Protein AF-A0A832EJJ7-F1 (afdb_monomer_lite)

Foldseek 3Di:
DPPVVVVVVVVVVVVVVVVLLVQLVVLVVLLVVLVVVLLVVCVVVVVPQAALVCLVVLVVVLVVVLVVLVVPLVPDDDPVSLVVCSVSVSVNLSSLLNSLVSNCSNVVVSVVPDLLVSLLVSLVVVVNDSVVLPPCPPDDDDSPVSSSVSSSVVVVVSVVVSVVVVVVVVVQVPPVPVVVVVVPPPPDDDPDDDDDDDDDD

pLDDT: mean 72.5, std 18.2, range [31.53, 94.44]

Sequence (201 aa):
MTIQNDATNKDENKEVNALQSKLSENMMSVFDFVLSDRSEYFAKNPEKIPDKEDVQSIINSYSQKNAAISCSVGLVPGPLGMIATIPEIFTLIRNQIAMIYDVGMAYGKSKVLNKELISGILISSMGVGAGSLLIMHGNKILVKRVSLRVFQKIIGMLAGRITQQALKSSISKWLPGVGAAAMGNAVDLSISTDGKLHSTC

Secondary structure (DSSP, 8-state):
--SHHHHHHHHHHHHHHHHHHHHHHHHHHHHHHHHHHHHHHHHH-GGGPPPGGGHHHHHHHHHHHHHHHHHTTTT--SHHHHHHHHHHHHHHHHHHHHHHHHHHHHTT-TTT--HHHHHHHHHHHTT--GGGT----TT---HHHHHHHHHHHHHHHHHHHHHHHHHHHHHTTSSTTTTTTSSSSSSS----S--------

Structure (mmCIF, N/CA/C/O backbone):
data_AF-A0A832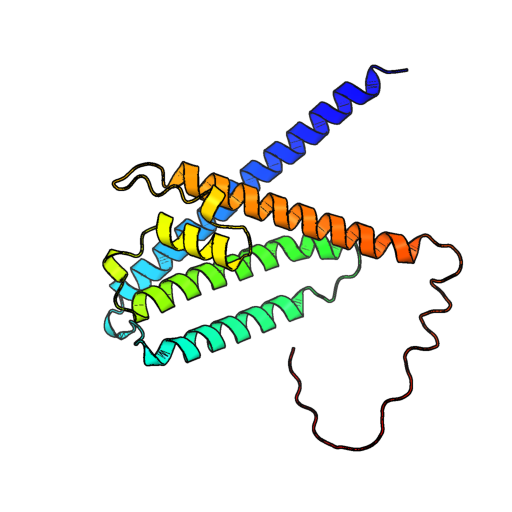EJJ7-F1
#
_entry.id   AF-A0A832EJJ7-F1
#
loop_
_atom_site.group_PDB
_atom_site.id
_atom_site.type_symbol
_atom_site.label_atom_id
_atom_site.label_alt_id
_atom_site.label_comp_id
_atom_site.label_asym_id
_atom_site.label_entity_id
_atom_site.label_seq_id
_atom_site.pdbx_PDB_ins_code
_atom_site.Cartn_x
_atom_site.Cartn_y
_atom_site.Cartn_z
_atom_site.occupancy
_atom_site.B_iso_or_equiv
_atom_site.auth_seq_id
_atom_site.auth_comp_id
_atom_site.auth_asym_id
_atom_site.auth_atom_id
_atom_site.pdbx_PDB_model_num
ATOM 1 N N . MET A 1 1 ? 43.930 5.233 -15.992 1.00 41.78 1 MET A N 1
ATOM 2 C CA . MET A 1 1 ? 42.518 5.332 -16.427 1.00 41.78 1 MET A CA 1
ATOM 3 C C . MET A 1 1 ? 41.617 5.055 -15.224 1.00 41.78 1 MET A C 1
ATOM 5 O O . MET A 1 1 ? 41.126 3.946 -15.089 1.00 41.78 1 MET A O 1
ATOM 9 N N . THR A 1 2 ? 41.455 6.016 -14.307 1.00 48.38 2 THR A N 1
ATOM 10 C CA . THR A 1 2 ? 40.738 5.759 -13.032 1.00 48.38 2 THR A CA 1
ATOM 11 C C . THR A 1 2 ? 39.908 6.943 -12.523 1.00 48.38 2 THR A C 1
ATOM 13 O O . THR A 1 2 ? 39.243 6.813 -11.509 1.00 48.38 2 THR A O 1
ATOM 16 N N . ILE A 1 3 ? 39.904 8.086 -13.222 1.00 51.28 3 ILE A N 1
ATOM 17 C CA . ILE A 1 3 ? 39.217 9.311 -12.764 1.00 51.28 3 ILE A CA 1
ATOM 18 C C . ILE A 1 3 ? 37.837 9.485 -13.431 1.00 51.28 3 ILE A C 1
ATOM 20 O O . ILE A 1 3 ? 36.940 10.070 -12.835 1.00 51.28 3 ILE A O 1
ATOM 24 N N . GLN A 1 4 ? 37.607 8.897 -14.614 1.00 49.00 4 GLN A N 1
ATOM 25 C CA . GLN A 1 4 ? 36.315 8.999 -15.311 1.00 49.00 4 GLN A CA 1
ATOM 26 C C . GLN A 1 4 ? 35.186 8.196 -14.629 1.00 49.00 4 GLN A C 1
ATOM 28 O O . GLN A 1 4 ? 34.033 8.595 -14.721 1.00 49.00 4 GLN A O 1
ATOM 33 N N . ASN A 1 5 ? 35.511 7.101 -13.926 1.00 53.69 5 ASN A N 1
ATOM 34 C CA . ASN A 1 5 ? 34.519 6.203 -13.311 1.00 53.69 5 ASN A CA 1
ATOM 35 C C . ASN A 1 5 ? 33.934 6.720 -11.982 1.00 53.69 5 ASN A C 1
ATOM 37 O O . ASN A 1 5 ? 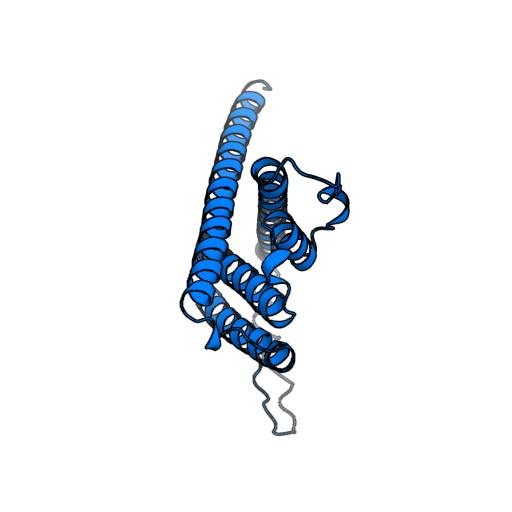32.881 6.247 -11.568 1.00 53.69 5 ASN A O 1
ATOM 41 N N . ASP A 1 6 ? 34.595 7.659 -11.296 1.00 53.94 6 ASP A N 1
ATOM 42 C CA . ASP A 1 6 ? 34.147 8.152 -9.980 1.00 53.94 6 ASP A CA 1
ATOM 43 C C . ASP A 1 6 ? 33.091 9.266 -10.110 1.00 53.94 6 ASP A C 1
ATOM 45 O O . ASP A 1 6 ? 32.141 9.331 -9.330 1.00 53.94 6 ASP A O 1
ATOM 49 N N . ALA A 1 7 ? 33.217 10.112 -11.140 1.00 57.00 7 ALA A N 1
ATOM 50 C CA . ALA A 1 7 ? 32.264 11.186 -11.424 1.00 57.00 7 ALA A CA 1
ATOM 51 C C . ALA A 1 7 ? 30.929 10.647 -11.969 1.00 57.00 7 ALA A C 1
ATOM 53 O O . ALA A 1 7 ? 29.872 11.026 -11.471 1.00 57.00 7 ALA A O 1
ATOM 54 N N . THR A 1 8 ? 30.970 9.698 -12.913 1.00 57.41 8 THR A N 1
ATOM 55 C CA . THR A 1 8 ? 29.763 9.059 -13.468 1.00 57.41 8 THR A CA 1
ATOM 56 C C . THR A 1 8 ? 28.997 8.256 -12.417 1.00 57.41 8 THR A C 1
ATOM 58 O O . THR A 1 8 ? 27.775 8.340 -12.354 1.00 57.41 8 THR A O 1
ATOM 61 N N . ASN A 1 9 ? 29.696 7.551 -11.520 1.00 60.84 9 ASN A N 1
ATOM 62 C CA . ASN A 1 9 ? 29.060 6.796 -10.438 1.00 60.84 9 ASN A CA 1
ATOM 63 C C . ASN A 1 9 ? 28.417 7.708 -9.374 1.00 60.84 9 ASN A C 1
ATOM 65 O O . ASN A 1 9 ? 27.381 7.359 -8.803 1.00 60.84 9 ASN A O 1
ATOM 69 N N . LYS A 1 10 ? 28.997 8.889 -9.111 1.00 64.12 10 LYS A N 1
ATOM 70 C CA . LYS A 1 10 ? 28.413 9.892 -8.205 1.00 64.12 10 LYS A CA 1
ATOM 71 C C . LYS A 1 10 ? 27.150 10.532 -8.775 1.00 64.12 10 LYS A C 1
ATOM 73 O O . LYS A 1 10 ? 26.194 10.706 -8.019 1.00 64.12 10 LYS A O 1
ATOM 78 N N . ASP A 1 11 ? 27.129 10.852 -10.067 1.00 68.25 11 ASP A N 1
ATOM 79 C CA . ASP A 1 11 ? 25.949 11.436 -10.716 1.00 68.25 11 ASP A CA 1
ATOM 80 C C . ASP A 1 11 ? 24.802 10.418 -10.856 1.00 68.25 11 ASP A C 1
ATOM 82 O O . ASP A 1 11 ? 23.674 10.738 -10.477 1.00 68.25 11 ASP A O 1
ATOM 86 N N . GLU A 1 12 ? 25.075 9.163 -11.236 1.00 70.31 12 GLU A N 1
ATOM 87 C CA . GLU A 1 12 ? 24.058 8.092 -11.265 1.00 70.31 12 GLU A CA 1
ATOM 88 C C . GLU A 1 12 ? 23.451 7.832 -9.877 1.00 70.31 12 GLU A C 1
ATOM 90 O O . GLU A 1 12 ? 22.229 7.774 -9.719 1.00 70.31 12 GLU A O 1
ATOM 95 N N . ASN A 1 13 ? 24.281 7.735 -8.831 1.00 76.06 13 ASN A N 1
ATOM 96 C CA . ASN A 1 13 ? 23.777 7.569 -7.467 1.00 76.06 13 ASN A CA 1
ATOM 97 C C . ASN A 1 13 ? 22.959 8.782 -7.009 1.00 76.06 13 ASN A C 1
ATOM 99 O O . ASN A 1 13 ? 21.977 8.626 -6.283 1.00 76.06 13 ASN A O 1
ATOM 103 N N . LYS A 1 14 ? 23.330 10.000 -7.411 1.00 82.69 14 LYS A N 1
ATOM 104 C CA . LYS A 1 14 ? 22.583 11.216 -7.069 1.00 82.69 14 LYS A CA 1
ATOM 105 C C . LYS A 1 14 ? 21.198 11.225 -7.718 1.00 82.69 14 LYS A C 1
ATOM 107 O O . LYS A 1 14 ? 20.226 11.539 -7.030 1.00 82.69 14 LYS A O 1
ATOM 112 N N . GLU A 1 15 ? 21.092 10.848 -8.989 1.00 83.94 15 GLU A N 1
ATOM 113 C CA . GLU A 1 15 ? 19.809 10.739 -9.691 1.00 83.94 15 GLU A CA 1
ATOM 114 C C . GLU A 1 15 ? 18.926 9.633 -9.106 1.00 83.94 15 GLU A C 1
ATOM 116 O O . GLU A 1 15 ? 17.755 9.875 -8.812 1.00 83.94 15 GLU A O 1
ATOM 121 N N . VAL A 1 16 ? 19.489 8.452 -8.834 1.00 81.81 16 VAL A N 1
ATOM 122 C CA . VAL A 1 16 ? 18.763 7.339 -8.201 1.00 81.81 16 VAL A CA 1
ATOM 123 C C . VAL A 1 16 ? 18.256 7.725 -6.808 1.00 81.81 16 VAL A C 1
ATOM 125 O O . VAL A 1 16 ? 17.096 7.469 -6.480 1.00 81.81 16 VAL A O 1
ATOM 128 N N . ASN A 1 17 ? 19.074 8.409 -6.004 1.00 84.12 17 ASN A N 1
ATOM 129 C CA . ASN A 1 17 ? 18.667 8.898 -4.685 1.00 84.12 17 ASN A CA 1
ATOM 130 C C . ASN A 1 17 ? 17.569 9.973 -4.778 1.00 84.12 17 ASN A C 1
ATOM 132 O O . ASN A 1 17 ? 16.623 9.959 -3.987 1.00 84.12 17 ASN A O 1
ATOM 136 N N . ALA A 1 18 ? 17.659 10.885 -5.751 1.00 87.00 18 ALA A N 1
ATOM 137 C CA . ALA A 1 18 ? 16.635 11.901 -5.995 1.00 87.00 18 ALA A CA 1
ATOM 138 C C . ALA A 1 18 ? 15.312 11.291 -6.496 1.00 87.00 18 ALA A C 1
ATOM 140 O O . ALA A 1 18 ? 14.228 11.753 -6.139 1.00 87.00 18 ALA A O 1
ATOM 141 N N . LEU A 1 19 ? 15.375 10.227 -7.297 1.00 85.50 19 LEU A N 1
ATOM 142 C CA . LEU A 1 19 ? 14.198 9.468 -7.716 1.00 85.50 19 LEU A CA 1
ATOM 143 C C . LEU A 1 19 ? 13.573 8.724 -6.534 1.00 85.50 19 LEU A C 1
ATOM 145 O O . LEU A 1 19 ? 12.358 8.784 -6.348 1.00 85.50 19 LEU A O 1
ATOM 149 N N . GLN A 1 20 ? 14.387 8.076 -5.697 1.00 85.31 20 GLN A N 1
ATOM 150 C CA . GLN A 1 20 ? 13.913 7.380 -4.503 1.00 85.31 20 GLN A CA 1
ATOM 151 C C . GLN A 1 20 ? 13.215 8.338 -3.530 1.00 85.31 20 GLN A C 1
ATOM 153 O O . GLN A 1 20 ? 12.172 7.982 -2.972 1.00 85.31 20 GLN A O 1
ATOM 158 N N . SER A 1 21 ? 13.744 9.551 -3.332 1.00 85.81 21 SER A N 1
ATOM 159 C CA . SER A 1 21 ? 13.107 10.549 -2.469 1.00 85.81 21 SER A CA 1
ATOM 160 C C . SER A 1 21 ? 11.766 11.012 -3.037 1.00 85.81 21 SER A C 1
ATOM 162 O O . SER A 1 21 ? 10.765 10.937 -2.327 1.00 85.81 21 SER A O 1
ATOM 164 N N . LYS A 1 22 ? 11.701 11.368 -4.327 1.00 88.38 22 LYS A N 1
ATOM 165 C CA . LYS A 1 22 ? 10.444 11.753 -4.992 1.00 88.38 22 LYS A CA 1
ATOM 166 C C . LYS A 1 22 ? 9.397 10.643 -4.954 1.00 88.38 22 LYS A C 1
ATOM 168 O O . LYS A 1 22 ? 8.223 10.896 -4.695 1.00 88.38 22 LYS A O 1
ATOM 173 N N . LEU A 1 23 ? 9.812 9.398 -5.184 1.00 87.88 23 LEU A N 1
ATOM 174 C CA . LEU A 1 23 ? 8.912 8.251 -5.131 1.00 87.88 23 LEU A CA 1
ATOM 175 C C . LEU A 1 23 ? 8.378 8.033 -3.710 1.00 87.88 23 LEU A C 1
ATOM 177 O O . LEU A 1 23 ? 7.194 7.750 -3.535 1.00 87.88 23 LEU A O 1
ATOM 181 N N . SER A 1 24 ? 9.228 8.234 -2.699 1.00 88.00 24 SER A N 1
ATOM 182 C CA . SER A 1 24 ? 8.839 8.161 -1.285 1.00 88.00 24 SER A CA 1
ATOM 183 C C . SER A 1 24 ? 7.850 9.267 -0.908 1.00 88.00 24 SER A C 1
ATOM 185 O O . SER A 1 24 ? 6.912 9.022 -0.154 1.00 88.00 24 SER A O 1
ATOM 187 N N . GLU A 1 25 ? 8.037 10.476 -1.435 1.00 88.06 25 GLU A N 1
ATOM 188 C CA . GLU A 1 25 ? 7.133 11.611 -1.226 1.00 88.06 25 GLU A CA 1
ATOM 189 C C . GLU A 1 25 ? 5.762 11.372 -1.862 1.00 88.06 25 GLU A C 1
ATOM 191 O O . GLU A 1 25 ? 4.742 11.550 -1.197 1.00 88.06 25 GLU A O 1
ATOM 196 N N . ASN A 1 26 ? 5.722 10.892 -3.107 1.00 90.06 26 ASN A N 1
ATOM 197 C CA . ASN A 1 26 ? 4.469 10.528 -3.770 1.00 90.06 26 ASN A CA 1
ATOM 198 C C . ASN A 1 26 ? 3.756 9.380 -3.042 1.00 90.06 26 ASN A C 1
ATOM 200 O O . ASN A 1 26 ? 2.545 9.431 -2.852 1.00 90.06 26 ASN A O 1
ATOM 204 N N . MET A 1 27 ? 4.500 8.372 -2.578 1.00 87.88 2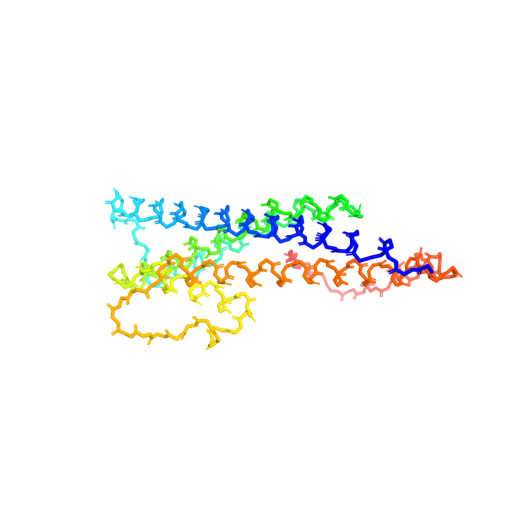7 MET A N 1
ATOM 205 C CA . MET A 1 27 ? 3.967 7.285 -1.749 1.00 87.88 27 MET A CA 1
ATOM 206 C C . MET A 1 27 ? 3.347 7.796 -0.449 1.00 87.88 27 MET A C 1
ATOM 208 O O . MET A 1 27 ? 2.231 7.412 -0.102 1.00 87.88 27 MET A O 1
ATOM 212 N N . MET A 1 28 ? 4.039 8.702 0.244 1.00 88.12 28 MET A N 1
ATOM 213 C CA . MET A 1 28 ? 3.503 9.358 1.434 1.00 88.12 28 MET A CA 1
ATOM 214 C C . MET A 1 28 ? 2.231 10.146 1.107 1.00 88.12 28 MET A C 1
ATOM 216 O O . MET A 1 28 ? 1.270 10.091 1.865 1.00 88.12 28 MET A O 1
ATOM 220 N N . SER A 1 29 ? 2.202 10.851 -0.026 1.00 89.75 29 SER A N 1
ATOM 221 C CA . SER A 1 29 ? 1.024 11.599 -0.462 1.00 89.75 29 SER A CA 1
ATOM 222 C C . SER A 1 29 ? -0.168 10.681 -0.737 1.00 89.75 29 SER A C 1
ATOM 224 O O . SER A 1 29 ? -1.261 10.968 -0.257 1.00 89.75 29 SER A O 1
ATOM 226 N N . VAL A 1 30 ? 0.034 9.547 -1.419 1.00 91.19 30 VAL A N 1
ATOM 227 C CA . VAL A 1 30 ? -1.009 8.524 -1.617 1.00 91.19 30 VAL A CA 1
ATOM 228 C C . VAL A 1 30 ? -1.489 7.980 -0.277 1.00 91.19 30 VAL A C 1
ATOM 230 O O . VAL A 1 30 ? -2.691 7.845 -0.065 1.00 91.19 30 VAL A O 1
ATOM 233 N N . PHE A 1 31 ? -0.569 7.702 0.644 1.00 90.88 31 PHE A N 1
ATOM 234 C CA . PHE A 1 31 ? -0.912 7.229 1.978 1.00 90.88 31 PHE A CA 1
ATOM 235 C C . PHE A 1 31 ? -1.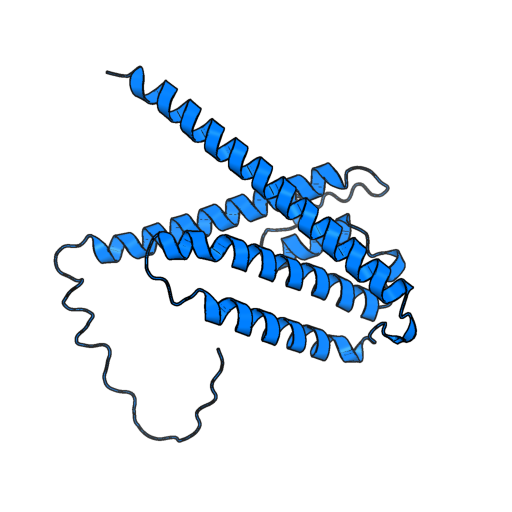775 8.235 2.741 1.00 90.88 31 PHE A C 1
ATOM 237 O O . PHE A 1 31 ? -2.853 7.889 3.221 1.00 90.88 31 PHE A O 1
ATOM 244 N N . ASP A 1 32 ? -1.342 9.492 2.797 1.00 91.06 32 ASP A N 1
ATOM 245 C CA . ASP A 1 32 ? -2.077 10.567 3.455 1.00 91.06 32 ASP A CA 1
ATOM 246 C C . ASP A 1 32 ? -3.438 10.816 2.801 1.00 91.06 32 ASP A C 1
ATOM 248 O O . ASP A 1 32 ? -4.426 11.028 3.510 1.00 91.06 32 ASP A O 1
ATOM 252 N N . PHE A 1 33 ? -3.504 10.745 1.471 1.00 92.50 33 PHE A N 1
ATOM 253 C CA . PHE A 1 33 ? -4.742 10.868 0.716 1.00 92.50 33 PHE A CA 1
ATOM 254 C C . PHE A 1 33 ? -5.727 9.758 1.085 1.00 92.50 33 PHE A C 1
ATOM 256 O O . PHE A 1 33 ? -6.854 10.061 1.457 1.00 92.50 33 PHE A O 1
ATOM 263 N N . VAL A 1 34 ? -5.303 8.489 1.060 1.00 93.38 34 VAL A N 1
ATOM 264 C CA . VAL A 1 34 ? -6.179 7.350 1.384 1.00 93.38 34 VAL A CA 1
ATOM 265 C C . VAL A 1 34 ? -6.678 7.426 2.820 1.00 93.38 34 VAL A C 1
ATOM 267 O O . VAL A 1 34 ? -7.858 7.201 3.066 1.00 93.38 34 VAL A O 1
ATOM 270 N N . LEU A 1 35 ? -5.814 7.770 3.775 1.00 91.62 35 LEU A N 1
ATOM 271 C CA . LEU A 1 35 ? -6.246 7.915 5.164 1.00 91.62 35 LEU A CA 1
ATOM 272 C C . LEU A 1 35 ? -7.276 9.025 5.337 1.00 91.62 35 LEU A C 1
ATOM 274 O O . LEU A 1 35 ? -8.262 8.833 6.047 1.00 91.62 35 LEU A O 1
ATOM 278 N N . SER A 1 36 ? -7.049 10.165 4.686 1.00 92.31 36 SER A N 1
ATOM 279 C CA . SER A 1 36 ? -7.971 11.299 4.739 1.00 92.31 36 SER A CA 1
ATOM 280 C C . SER A 1 36 ? -9.310 10.925 4.102 1.00 92.31 36 SER A C 1
ATOM 282 O O . SER A 1 36 ? -10.340 11.043 4.760 1.00 92.31 36 SER A O 1
ATOM 284 N N . ASP A 1 37 ? -9.278 10.358 2.894 1.00 94.25 37 ASP A N 1
ATOM 285 C CA . ASP A 1 37 ? -10.445 9.902 2.132 1.00 94.25 37 ASP A CA 1
ATOM 286 C C . ASP A 1 37 ? -11.292 8.887 2.915 1.00 94.25 37 ASP A C 1
ATOM 288 O O . ASP A 1 37 ? -12.498 9.072 3.072 1.00 94.25 37 ASP A O 1
ATOM 292 N N . ARG A 1 38 ? -10.670 7.851 3.499 1.00 93.38 38 ARG A N 1
ATOM 293 C CA . ARG A 1 38 ? -11.397 6.854 4.304 1.00 93.38 38 ARG A CA 1
ATOM 294 C C . ARG A 1 38 ? -11.949 7.449 5.594 1.00 93.38 38 ARG A C 1
ATOM 296 O O . ARG A 1 38 ? -13.096 7.175 5.942 1.00 93.38 38 ARG A O 1
ATOM 303 N N . SER A 1 39 ? -11.172 8.281 6.288 1.00 90.88 39 SER A N 1
ATOM 304 C CA . SER A 1 39 ? -11.643 8.927 7.518 1.00 90.88 39 SER A CA 1
ATOM 305 C C . SER A 1 39 ? -12.844 9.837 7.270 1.00 90.88 39 SER A C 1
ATOM 307 O O . SER A 1 39 ? -13.812 9.801 8.027 1.00 90.88 39 SER A O 1
ATOM 309 N N . GLU A 1 40 ? -12.822 10.593 6.172 1.00 92.25 40 GLU A N 1
ATOM 310 C CA . GLU A 1 40 ? -13.915 11.465 5.765 1.00 92.25 40 GLU A CA 1
ATOM 311 C C . GLU A 1 40 ? -15.131 10.651 5.310 1.00 92.25 40 GLU A C 1
ATOM 313 O O . GLU A 1 40 ? -16.262 10.975 5.675 1.00 92.25 40 GLU A O 1
ATOM 318 N N . TYR A 1 41 ? -14.906 9.558 4.574 1.00 92.31 41 TYR A N 1
ATOM 319 C CA . TYR A 1 41 ? -15.960 8.647 4.139 1.00 92.31 41 TYR A CA 1
ATOM 320 C C . TYR A 1 41 ? -16.774 8.108 5.322 1.00 92.31 41 TYR A C 1
ATOM 322 O O . TYR A 1 41 ? -18.002 8.206 5.304 1.00 92.31 41 TYR A O 1
ATOM 330 N N . PHE A 1 42 ? -16.120 7.600 6.371 1.00 90.81 42 PHE A N 1
ATOM 331 C CA . PHE A 1 42 ? -16.821 7.081 7.552 1.00 90.81 42 PHE A CA 1
ATOM 332 C C . PHE A 1 42 ? -17.354 8.177 8.477 1.00 90.81 42 PHE A C 1
ATOM 334 O O . PHE A 1 42 ? -18.362 7.963 9.142 1.00 90.81 42 PHE A O 1
ATOM 341 N N . ALA A 1 43 ? -16.735 9.361 8.495 1.00 88.94 43 ALA A N 1
ATOM 342 C CA . ALA A 1 43 ? -17.293 10.510 9.205 1.00 88.94 43 ALA A CA 1
ATOM 343 C C . ALA A 1 43 ? -18.625 10.973 8.587 1.00 88.94 43 ALA A C 1
ATOM 345 O O . ALA A 1 43 ? -19.533 11.370 9.313 1.00 88.94 43 ALA A O 1
ATOM 346 N N . LYS A 1 44 ? -18.751 10.904 7.255 1.00 92.75 44 LYS A N 1
ATOM 347 C CA . LYS A 1 44 ? -19.979 11.243 6.517 1.00 92.75 44 LYS A CA 1
ATOM 348 C C . LYS A 1 44 ? -21.015 10.115 6.486 1.00 92.75 44 LYS A C 1
ATOM 350 O O . LYS A 1 44 ? -22.189 10.407 6.301 1.00 92.75 44 LYS A O 1
ATOM 355 N N . ASN A 1 45 ? -20.586 8.861 6.630 1.00 92.00 45 ASN A N 1
ATOM 356 C CA . ASN A 1 45 ? -21.438 7.669 6.551 1.00 92.00 45 ASN A CA 1
ATOM 357 C C . ASN A 1 45 ? -21.205 6.760 7.778 1.00 92.00 45 ASN A C 1
ATOM 359 O O . ASN A 1 45 ? -20.639 5.668 7.634 1.00 92.00 45 ASN A O 1
ATOM 363 N N . PRO A 1 46 ? -21.567 7.199 8.996 1.00 87.56 46 PRO A N 1
ATOM 364 C CA . PRO A 1 46 ? -21.352 6.416 10.213 1.00 87.56 46 PRO A CA 1
ATOM 365 C C . PRO A 1 46 ? -22.087 5.065 10.202 1.00 87.56 46 PRO A C 1
ATOM 367 O O . PRO A 1 46 ? -21.630 4.116 10.828 1.00 87.56 46 PRO A O 1
ATOM 370 N N . GLU A 1 47 ? -23.181 4.950 9.451 1.00 89.31 47 GLU A N 1
ATOM 371 C CA . GLU A 1 47 ? -23.955 3.723 9.248 1.00 89.31 47 GLU A CA 1
ATOM 372 C C . GLU A 1 47 ? -23.261 2.684 8.357 1.00 89.31 47 GLU A C 1
ATOM 374 O O . GLU A 1 47 ? -23.672 1.529 8.331 1.00 89.31 47 GLU A O 1
ATOM 379 N N . LYS A 1 48 ? -22.216 3.080 7.618 1.00 89.38 48 LYS A N 1
ATOM 380 C CA . LYS A 1 48 ? -21.440 2.191 6.734 1.00 89.38 48 LYS A CA 1
ATOM 381 C C . LYS A 1 48 ? -20.143 1.707 7.366 1.00 89.38 48 LYS A C 1
ATOM 383 O O . LYS A 1 48 ? -19.315 1.124 6.663 1.00 89.38 48 LYS A O 1
ATOM 388 N N . ILE A 1 49 ? -19.920 2.002 8.647 1.00 88.62 49 ILE A N 1
ATOM 389 C CA . ILE A 1 49 ? -18.791 1.438 9.381 1.00 88.62 49 ILE A CA 1
ATOM 390 C C . ILE A 1 49 ? -18.997 -0.082 9.413 1.00 88.62 49 ILE A C 1
ATOM 392 O O . ILE A 1 49 ? -20.038 -0.522 9.889 1.00 88.62 49 ILE A O 1
ATOM 396 N N . PRO A 1 50 ? -18.056 -0.871 8.871 1.00 88.62 50 PRO A N 1
ATOM 397 C CA . PRO A 1 50 ? -18.206 -2.319 8.819 1.00 88.62 50 PRO A CA 1
ATOM 398 C C . PRO A 1 50 ? -18.200 -2.928 10.219 1.00 88.62 50 PRO A C 1
ATOM 400 O O . PRO A 1 50 ? -17.616 -2.354 11.138 1.00 88.62 50 PRO A O 1
ATOM 403 N N . ASP A 1 51 ? -18.768 -4.121 10.355 1.00 91.00 51 ASP A N 1
ATOM 404 C CA . ASP A 1 51 ? -18.678 -4.917 11.573 1.00 91.00 51 ASP A CA 1
ATOM 405 C C . ASP A 1 51 ? -17.540 -5.943 11.492 1.00 91.00 51 ASP A C 1
ATOM 407 O O . ASP A 1 51 ? -16.961 -6.222 10.439 1.00 91.00 51 ASP A O 1
ATOM 411 N N . LYS A 1 52 ? -17.190 -6.548 12.633 1.00 89.81 52 LYS A N 1
ATOM 412 C CA . LYS A 1 52 ? -16.127 -7.573 12.702 1.00 89.81 52 LYS A CA 1
ATOM 413 C C . LYS A 1 52 ? -16.406 -8.781 11.805 1.00 89.81 52 LYS A C 1
ATOM 415 O O . LYS A 1 52 ? -15.466 -9.426 11.347 1.00 89.81 52 LYS A O 1
ATOM 420 N N . GLU A 1 53 ? -17.677 -9.090 11.581 1.00 90.12 53 GLU A N 1
ATOM 421 C CA . GLU A 1 53 ? -18.119 -10.194 10.725 1.00 90.12 53 GLU A CA 1
ATOM 422 C C . GLU A 1 53 ? -17.839 -9.899 9.241 1.00 90.12 53 GLU A C 1
ATOM 424 O O . GLU A 1 53 ? -17.515 -10.807 8.475 1.00 90.12 53 GLU A O 1
ATOM 429 N N . ASP A 1 54 ? -17.813 -8.618 8.860 1.00 90.25 54 ASP A N 1
ATOM 430 C CA . ASP A 1 54 ? -17.549 -8.172 7.491 1.00 90.25 54 ASP A CA 1
ATOM 431 C C . ASP A 1 54 ? -16.066 -8.209 7.116 1.00 90.25 54 ASP A C 1
ATOM 433 O O . ASP A 1 54 ? -15.726 -8.044 5.945 1.00 90.25 54 ASP A O 1
ATOM 437 N N . VAL A 1 55 ? -15.154 -8.445 8.067 1.00 91.56 55 VAL A N 1
ATOM 438 C CA . VAL A 1 55 ? -13.700 -8.431 7.820 1.00 91.56 55 VAL A CA 1
ATOM 439 C C . VAL A 1 55 ? -13.311 -9.376 6.682 1.00 91.56 55 VAL A C 1
ATOM 441 O O . VAL A 1 55 ? -12.521 -9.002 5.815 1.00 91.56 55 VAL A O 1
ATOM 444 N N . GLN A 1 56 ? -13.899 -10.573 6.630 1.00 91.19 56 GLN A N 1
ATOM 445 C CA . GLN A 1 56 ? -13.646 -11.516 5.536 1.00 91.19 56 GLN A CA 1
ATOM 446 C C . GLN A 1 56 ? -14.175 -10.992 4.195 1.00 91.19 56 GLN A C 1
ATOM 448 O O . GLN A 1 56 ? -13.492 -11.088 3.177 1.00 91.19 56 GLN A O 1
ATOM 453 N N . SER A 1 57 ? -15.363 -10.383 4.193 1.00 91.00 57 SER A N 1
ATOM 454 C CA . SER A 1 57 ? -15.953 -9.769 2.999 1.00 91.00 57 SER A CA 1
ATOM 455 C C . SER A 1 57 ? -15.100 -8.606 2.477 1.00 91.00 57 SER A C 1
ATOM 457 O O . SER A 1 57 ? -14.827 -8.520 1.278 1.00 91.00 57 SER A O 1
ATOM 459 N N . ILE A 1 58 ? -14.583 -7.766 3.378 1.00 91.06 58 ILE A N 1
ATOM 460 C CA . ILE A 1 58 ? -13.651 -6.677 3.065 1.00 91.06 58 ILE A CA 1
ATOM 461 C C . ILE A 1 58 ? -12.396 -7.236 2.394 1.00 91.06 58 ILE A C 1
ATOM 463 O O . ILE A 1 58 ? -12.043 -6.801 1.296 1.00 91.06 58 ILE A O 1
ATOM 467 N N . ILE A 1 59 ? -11.739 -8.216 3.022 1.00 91.31 59 ILE A N 1
ATOM 468 C CA . ILE A 1 59 ? -10.519 -8.835 2.487 1.00 91.31 59 ILE A CA 1
ATOM 469 C C . ILE A 1 59 ? -10.786 -9.420 1.097 1.00 91.31 59 ILE A C 1
ATOM 471 O O . ILE A 1 59 ? -10.026 -9.153 0.167 1.00 91.31 59 ILE A O 1
ATOM 475 N N . ASN A 1 60 ? -11.894 -10.142 0.927 1.00 92.06 60 ASN A N 1
ATOM 476 C CA . ASN A 1 60 ? -12.278 -10.728 -0.355 1.00 92.06 60 ASN A CA 1
ATOM 477 C C . ASN A 1 60 ? -12.538 -9.659 -1.425 1.00 92.06 60 ASN A C 1
ATOM 479 O O . ASN A 1 60 ? -12.064 -9.798 -2.553 1.00 92.06 60 ASN A O 1
ATOM 483 N N . SER A 1 61 ? -13.219 -8.564 -1.080 1.00 92.00 61 SER A N 1
ATOM 484 C CA . SER A 1 61 ? -13.480 -7.452 -2.002 1.00 92.00 61 SER A CA 1
ATOM 485 C C . SER A 1 61 ? -12.186 -6.793 -2.484 1.00 92.00 61 SER A C 1
ATOM 487 O O . SER A 1 61 ? -12.011 -6.551 -3.681 1.00 92.00 61 SER A O 1
ATOM 489 N N . TYR A 1 62 ? -11.246 -6.528 -1.573 1.00 92.62 62 TYR A N 1
ATOM 490 C CA . TYR A 1 62 ? -9.944 -5.968 -1.941 1.00 92.62 62 TYR A CA 1
ATOM 491 C C . TYR A 1 62 ? -9.072 -6.969 -2.705 1.00 92.62 62 TYR A C 1
ATOM 493 O O . TYR A 1 62 ? -8.378 -6.566 -3.636 1.00 92.62 62 TYR A O 1
ATOM 501 N N . SER A 1 63 ? -9.147 -8.261 -2.379 1.00 89.56 63 SER A N 1
ATOM 502 C CA . SER A 1 63 ? -8.460 -9.324 -3.118 1.00 89.56 63 SER A CA 1
ATOM 503 C C . SER A 1 63 ? -8.915 -9.376 -4.579 1.00 89.56 63 SER A C 1
ATOM 505 O O . SER A 1 63 ? -8.085 -9.324 -5.483 1.00 89.56 63 SER A O 1
ATOM 507 N N . GLN A 1 64 ? -10.228 -9.344 -4.830 1.00 88.88 64 GLN A N 1
ATOM 508 C CA . GLN A 1 64 ? -10.782 -9.314 -6.190 1.00 88.88 64 GLN A CA 1
ATOM 509 C C . GLN A 1 64 ? -10.351 -8.062 -6.965 1.00 88.88 64 GLN A C 1
ATOM 511 O O . GLN A 1 64 ? -9.965 -8.156 -8.130 1.00 88.88 64 GLN A O 1
ATOM 516 N N . LYS A 1 65 ? -10.362 -6.888 -6.317 1.00 88.56 65 LYS A N 1
ATOM 517 C CA . LYS A 1 65 ? -9.866 -5.641 -6.925 1.00 88.56 65 LYS A CA 1
ATOM 518 C C . LYS A 1 65 ? -8.389 -5.745 -7.297 1.00 88.56 65 LYS A C 1
ATOM 520 O O . LYS A 1 65 ? -8.010 -5.338 -8.390 1.00 88.56 65 LYS A O 1
ATOM 525 N N . ASN A 1 66 ? -7.565 -6.290 -6.406 1.00 88.56 66 ASN A N 1
ATOM 526 C CA . ASN A 1 66 ? -6.134 -6.459 -6.643 1.00 88.56 66 ASN A CA 1
ATOM 527 C C . ASN A 1 66 ? -5.858 -7.478 -7.755 1.00 88.56 66 ASN A C 1
ATOM 529 O O . ASN A 1 66 ? -5.025 -7.207 -8.613 1.00 88.56 66 ASN A O 1
ATOM 533 N N . ALA A 1 67 ? -6.596 -8.591 -7.797 1.00 86.12 67 ALA A N 1
ATOM 534 C CA . ALA A 1 67 ? -6.506 -9.565 -8.881 1.00 86.12 67 ALA A CA 1
ATOM 535 C C . ALA A 1 67 ? -6.821 -8.917 -10.239 1.00 86.12 67 ALA A C 1
ATOM 537 O O . ALA A 1 67 ? -6.052 -9.063 -11.186 1.00 86.12 67 ALA A O 1
ATOM 538 N N . ALA A 1 68 ? -7.893 -8.120 -10.314 1.00 86.62 68 ALA A N 1
ATOM 539 C CA . ALA A 1 68 ? -8.251 -7.396 -11.532 1.00 86.62 68 ALA A CA 1
ATOM 540 C C . ALA A 1 68 ? -7.161 -6.402 -11.974 1.00 86.62 68 ALA A C 1
ATOM 542 O O . ALA A 1 68 ? -6.868 -6.299 -13.165 1.00 86.62 68 ALA A O 1
ATOM 543 N N . ILE A 1 69 ? -6.537 -5.696 -11.024 1.00 84.06 69 ILE A N 1
ATOM 544 C CA . ILE A 1 69 ? -5.422 -4.777 -11.296 1.00 84.06 69 ILE A CA 1
ATOM 545 C C . ILE A 1 69 ? -4.226 -5.546 -11.874 1.00 84.06 69 ILE A C 1
ATOM 547 O O . ILE A 1 69 ? -3.717 -5.174 -12.933 1.00 84.06 69 ILE A O 1
ATOM 551 N N . SER A 1 70 ? -3.820 -6.643 -11.236 1.00 79.56 70 SER A N 1
ATOM 552 C CA . SER A 1 70 ? -2.631 -7.397 -11.642 1.00 79.56 70 SER A CA 1
ATOM 553 C C . SER A 1 70 ? -2.789 -8.168 -12.951 1.00 79.56 70 SER A C 1
ATOM 555 O O . SER A 1 70 ? -1.808 -8.355 -13.671 1.00 79.56 70 SER A O 1
ATOM 557 N N . CYS A 1 71 ? -4.012 -8.527 -13.347 1.00 76.88 71 CYS A N 1
ATOM 558 C CA . CYS A 1 71 ? -4.255 -9.099 -14.674 1.00 76.88 71 CYS A CA 1
ATOM 559 C C . CYS A 1 71 ? -3.920 -8.131 -15.825 1.00 76.88 71 CYS A C 1
ATOM 561 O O . CYS A 1 71 ? -3.636 -8.581 -16.933 1.00 76.88 71 CYS A O 1
ATOM 563 N N . SER A 1 72 ? -3.943 -6.813 -15.594 1.00 70.12 72 SER A N 1
ATOM 564 C CA . SER A 1 72 ? -3.818 -5.822 -16.673 1.00 70.12 72 SER A CA 1
ATOM 565 C C . SER A 1 72 ? -2.381 -5.566 -17.150 1.00 70.12 72 SER A C 1
ATOM 567 O O . SER A 1 72 ? -2.180 -5.184 -18.302 1.00 70.12 72 SER A O 1
ATOM 569 N N . VAL A 1 73 ? -1.371 -5.803 -16.307 1.00 63.94 73 VAL A N 1
ATOM 570 C CA . VAL A 1 73 ? 0.020 -5.372 -16.569 1.00 63.94 73 VAL A CA 1
ATOM 571 C C . VAL A 1 73 ? 0.944 -6.528 -16.970 1.00 63.94 73 VAL A C 1
ATOM 573 O O . VAL A 1 73 ? 1.988 -6.309 -17.585 1.00 63.94 73 VAL A O 1
ATOM 576 N N . GLY A 1 74 ? 0.533 -7.780 -16.737 1.00 63.09 74 GLY A N 1
ATOM 577 C CA . GLY A 1 74 ? 1.318 -8.977 -17.076 1.00 63.09 74 GLY A CA 1
ATOM 578 C C . GLY A 1 74 ? 1.550 -9.221 -18.577 1.00 63.09 74 GLY A C 1
ATOM 579 O O . GLY A 1 74 ? 2.316 -10.112 -18.937 1.00 63.09 74 GLY A O 1
ATOM 580 N N . LEU A 1 75 ? 0.915 -8.442 -19.457 1.00 61.38 75 LEU A N 1
ATOM 581 C CA . LEU A 1 75 ? 0.930 -8.643 -20.911 1.00 61.38 75 LEU A CA 1
ATOM 582 C C . LEU A 1 75 ? 2.059 -7.906 -21.648 1.00 61.38 75 LEU A C 1
ATOM 584 O O . LEU A 1 75 ? 2.218 -8.110 -22.850 1.00 61.38 75 LEU A O 1
ATOM 588 N N . VAL A 1 76 ? 2.851 -7.065 -20.971 1.00 65.50 76 VAL A N 1
ATOM 589 C CA . VAL A 1 76 ? 3.950 -6.317 -21.607 1.00 65.50 76 VAL A CA 1
ATOM 590 C C . VAL A 1 76 ? 5.293 -6.988 -21.288 1.00 65.50 76 VAL A C 1
ATOM 592 O O . VAL A 1 76 ? 5.853 -6.764 -20.213 1.00 65.50 76 VAL A O 1
ATOM 595 N N . PRO A 1 77 ? 5.855 -7.818 -22.186 1.00 65.69 77 PRO A N 1
ATOM 596 C CA . PRO A 1 77 ? 7.154 -8.434 -21.953 1.00 65.69 77 PRO A CA 1
ATOM 597 C C . PRO A 1 77 ? 8.296 -7.410 -22.067 1.00 65.69 77 PRO A C 1
ATOM 599 O O . PRO A 1 77 ? 8.315 -6.555 -22.950 1.00 65.69 77 PRO A O 1
ATOM 602 N N . GLY A 1 78 ? 9.311 -7.551 -21.211 1.00 67.44 78 GLY A N 1
ATOM 603 C CA . GLY A 1 78 ? 10.567 -6.795 -21.296 1.00 67.44 78 GLY A CA 1
ATOM 604 C C . GLY A 1 78 ? 10.642 -5.549 -20.398 1.00 67.44 78 GLY A C 1
ATOM 605 O O . GLY A 1 78 ? 9.803 -5.368 -19.517 1.00 67.44 78 GLY A O 1
ATOM 606 N N . PRO A 1 79 ? 11.663 -4.686 -20.584 1.00 69.31 79 PRO A N 1
ATOM 607 C CA . PRO A 1 79 ? 11.922 -3.533 -19.710 1.00 69.31 79 PRO A CA 1
ATOM 608 C C . PRO A 1 79 ? 10.759 -2.534 -19.612 1.00 69.31 79 PRO A C 1
ATOM 610 O O . PRO A 1 79 ? 10.547 -1.938 -18.559 1.00 69.31 79 PRO A O 1
ATOM 613 N N . LEU A 1 80 ? 9.963 -2.387 -20.678 1.00 71.44 80 LEU A N 1
ATOM 614 C CA . LEU A 1 80 ? 8.772 -1.530 -20.676 1.00 71.44 80 LEU A CA 1
ATOM 615 C C . LEU A 1 80 ? 7.677 -2.048 -19.730 1.00 71.44 80 LEU A C 1
ATOM 617 O O . LEU A 1 80 ? 7.009 -1.245 -19.082 1.00 71.44 80 LEU A O 1
ATOM 621 N N . GLY A 1 81 ? 7.543 -3.369 -19.581 1.00 69.81 81 GLY A N 1
ATOM 622 C CA . GLY A 1 81 ? 6.616 -3.972 -18.620 1.00 69.81 81 GLY A CA 1
ATOM 623 C C . GLY A 1 81 ? 6.987 -3.667 -17.171 1.00 69.81 81 GLY A C 1
ATOM 624 O O . GLY A 1 81 ? 6.115 -3.389 -16.351 1.00 69.81 81 GLY A O 1
ATOM 625 N N . MET A 1 82 ? 8.289 -3.608 -16.863 1.00 73.06 82 MET A N 1
ATOM 626 C CA . MET A 1 82 ? 8.763 -3.236 -15.523 1.00 73.06 82 MET A CA 1
ATOM 627 C C . MET A 1 82 ? 8.390 -1.793 -15.163 1.00 73.06 82 MET A C 1
ATOM 629 O O . MET A 1 82 ? 7.989 -1.527 -14.033 1.00 73.06 82 MET A O 1
ATOM 633 N N . ILE A 1 83 ? 8.467 -0.864 -16.122 1.00 77.56 83 ILE A N 1
ATOM 634 C CA . ILE A 1 83 ? 8.062 0.536 -15.909 1.00 77.56 83 ILE A CA 1
ATOM 635 C C . ILE A 1 83 ? 6.538 0.635 -15.758 1.00 77.56 83 ILE A C 1
ATOM 637 O O . ILE A 1 83 ? 6.051 1.335 -14.869 1.00 77.56 83 ILE A O 1
ATOM 641 N N . ALA A 1 84 ? 5.782 -0.113 -16.567 1.00 77.62 84 ALA A N 1
ATOM 642 C CA . ALA A 1 84 ? 4.322 -0.174 -16.482 1.00 77.62 84 ALA A CA 1
ATOM 643 C C . ALA A 1 84 ? 3.811 -0.722 -15.133 1.00 77.62 84 ALA A C 1
ATOM 645 O O . ALA A 1 84 ? 2.693 -0.412 -14.730 1.00 77.62 84 ALA A O 1
ATOM 646 N N . THR A 1 85 ? 4.647 -1.460 -14.394 1.00 78.69 85 THR A N 1
ATOM 647 C CA . THR A 1 85 ? 4.318 -1.993 -13.060 1.00 78.69 85 THR A CA 1
ATOM 648 C C . THR A 1 85 ? 4.317 -0.904 -11.973 1.00 78.69 85 THR A C 1
ATOM 650 O O . THR A 1 85 ? 3.691 -1.063 -10.929 1.00 78.69 85 THR A O 1
ATOM 653 N N . ILE A 1 86 ? 4.979 0.241 -12.182 1.00 82.12 86 ILE A N 1
ATOM 654 C CA . ILE A 1 86 ? 5.035 1.321 -11.178 1.00 82.12 86 ILE A CA 1
ATOM 655 C C . ILE A 1 86 ? 3.631 1.822 -10.783 1.00 82.12 86 ILE A C 1
ATOM 657 O O . ILE A 1 86 ? 3.309 1.775 -9.594 1.00 82.12 86 ILE A O 1
ATOM 661 N N . PRO A 1 87 ? 2.765 2.281 -11.710 1.00 83.75 87 PRO A N 1
ATOM 662 C CA . PRO A 1 87 ? 1.411 2.715 -11.352 1.00 83.75 87 PRO A CA 1
ATOM 663 C C . PRO A 1 87 ? 0.550 1.584 -10.766 1.00 83.75 87 PRO A C 1
ATOM 665 O O . PRO A 1 87 ? -0.291 1.833 -9.897 1.00 83.75 87 PRO A O 1
ATOM 668 N N . GLU A 1 88 ? 0.785 0.337 -11.180 1.00 84.69 88 GLU A N 1
ATOM 669 C CA . GLU A 1 88 ? 0.134 -0.841 -10.598 1.00 84.69 88 GLU A CA 1
ATOM 670 C C . GLU A 1 88 ? 0.463 -0.977 -9.105 1.00 84.69 88 GLU A C 1
ATOM 672 O O . GLU A 1 88 ? -0.439 -1.043 -8.269 1.00 84.69 88 GLU A O 1
ATOM 677 N N . ILE A 1 89 ? 1.751 -0.911 -8.752 1.00 85.12 89 ILE A N 1
ATOM 678 C CA . ILE A 1 89 ? 2.228 -0.984 -7.365 1.00 85.12 89 ILE A CA 1
ATOM 679 C C . ILE A 1 89 ? 1.596 0.122 -6.514 1.00 85.12 89 ILE A C 1
ATOM 681 O O . ILE A 1 89 ? 1.161 -0.133 -5.390 1.00 85.12 89 ILE A O 1
ATOM 685 N N . PHE A 1 90 ? 1.505 1.345 -7.046 1.00 87.56 90 PHE A N 1
ATOM 686 C CA . PHE A 1 90 ? 0.861 2.464 -6.351 1.00 87.56 90 PHE A CA 1
ATOM 687 C C . PHE A 1 90 ? -0.607 2.161 -6.029 1.00 87.56 90 PHE A C 1
ATOM 689 O O . PHE A 1 90 ? -1.079 2.446 -4.925 1.00 87.56 90 PHE A O 1
ATOM 696 N N . THR A 1 91 ? -1.312 1.542 -6.973 1.00 90.31 91 THR A N 1
ATOM 697 C CA . THR A 1 91 ? -2.721 1.170 -6.825 1.00 90.31 91 THR A CA 1
ATOM 698 C C . THR A 1 91 ? -2.901 0.045 -5.801 1.00 90.31 91 THR A C 1
ATOM 700 O O . THR A 1 91 ? -3.779 0.134 -4.942 1.00 90.31 91 THR A O 1
ATOM 703 N N . LEU A 1 92 ? -2.033 -0.971 -5.818 1.00 88.56 92 LEU A N 1
ATOM 704 C CA . LEU A 1 92 ? -2.047 -2.057 -4.832 1.00 88.56 92 LEU A CA 1
ATOM 705 C C . LEU A 1 92 ? -1.785 -1.539 -3.414 1.00 88.56 92 LEU A C 1
ATOM 707 O O . LEU A 1 92 ? -2.500 -1.904 -2.483 1.00 88.56 92 LEU A O 1
ATOM 711 N N . ILE A 1 93 ? -0.810 -0.641 -3.245 1.00 88.19 93 ILE A N 1
ATOM 712 C CA . ILE A 1 93 ? -0.516 -0.021 -1.946 1.00 88.19 93 ILE A CA 1
ATOM 713 C C . ILE A 1 93 ? -1.712 0.806 -1.466 1.00 88.19 93 ILE A C 1
ATOM 715 O O . ILE A 1 93 ? -2.110 0.685 -0.307 1.00 88.19 93 ILE A O 1
ATOM 719 N N . ARG A 1 94 ? -2.338 1.591 -2.353 1.00 91.75 94 ARG A N 1
ATOM 720 C CA . ARG A 1 94 ? -3.574 2.325 -2.046 1.00 91.75 94 ARG A CA 1
ATOM 721 C C . ARG A 1 94 ? -4.673 1.393 -1.530 1.00 91.75 94 ARG A C 1
ATOM 723 O O . ARG A 1 94 ? -5.260 1.674 -0.486 1.00 91.75 94 ARG A O 1
ATOM 730 N N . ASN A 1 95 ? -4.916 0.281 -2.219 1.00 92.75 95 ASN A N 1
ATOM 731 C CA . ASN A 1 95 ? -5.900 -0.717 -1.799 1.00 92.75 95 ASN A CA 1
ATOM 732 C C . ASN A 1 95 ? -5.522 -1.370 -0.462 1.00 92.75 95 ASN A C 1
ATOM 734 O O . ASN A 1 95 ? -6.386 -1.550 0.392 1.00 92.75 95 ASN A O 1
ATOM 738 N N . GLN A 1 96 ? -4.239 -1.665 -0.242 1.00 90.81 96 GLN A N 1
ATOM 739 C CA . GLN A 1 96 ? -3.746 -2.252 1.003 1.00 90.81 96 GLN A CA 1
ATOM 740 C C . GLN A 1 96 ? -3.946 -1.314 2.203 1.00 90.81 96 GLN A C 1
ATOM 742 O O . GLN A 1 96 ? -4.355 -1.764 3.271 1.00 90.81 96 GLN A O 1
ATOM 747 N N . ILE A 1 97 ? -3.708 -0.009 2.032 1.00 92.94 97 ILE A N 1
ATOM 748 C CA . ILE A 1 97 ? -3.933 1.003 3.076 1.00 92.94 97 ILE A CA 1
ATOM 749 C C . ILE A 1 97 ? -5.425 1.129 3.389 1.00 92.94 97 ILE A C 1
ATOM 751 O O . ILE A 1 97 ? -5.802 1.135 4.561 1.00 92.94 97 ILE A O 1
ATOM 755 N N . ALA A 1 98 ? -6.268 1.198 2.355 1.00 94.00 98 ALA A N 1
ATOM 756 C CA . ALA A 1 98 ? -7.714 1.294 2.522 1.00 94.00 98 ALA A CA 1
ATOM 757 C C . ALA A 1 98 ? -8.278 0.056 3.240 1.00 94.00 98 ALA A C 1
ATOM 759 O O . ALA A 1 98 ? -9.040 0.196 4.190 1.00 94.00 98 ALA A O 1
ATOM 760 N N . MET A 1 99 ? -7.816 -1.143 2.874 1.00 94.44 99 MET A N 1
ATOM 761 C CA . MET A 1 99 ? -8.180 -2.389 3.549 1.00 94.44 99 MET A CA 1
ATOM 762 C C . MET A 1 99 ? -7.768 -2.393 5.029 1.00 94.44 99 MET A C 1
ATOM 764 O O . MET A 1 99 ? -8.592 -2.711 5.883 1.00 94.44 99 MET A O 1
ATOM 768 N N . ILE A 1 100 ? -6.528 -2.003 5.361 1.00 92.69 100 ILE A N 1
ATOM 769 C CA . ILE A 1 100 ? -6.069 -1.923 6.762 1.00 92.69 100 ILE A CA 1
ATOM 770 C C . ILE A 1 100 ? -6.935 -0.940 7.563 1.00 92.69 100 ILE A C 1
ATOM 772 O O . ILE A 1 100 ? -7.290 -1.225 8.708 1.00 92.69 100 ILE A O 1
ATOM 776 N N . TYR A 1 101 ? -7.286 0.204 6.967 1.00 93.31 101 TYR A N 1
ATOM 777 C CA . TYR A 1 101 ? -8.155 1.194 7.600 1.00 93.31 101 TYR A CA 1
ATOM 778 C C . TYR A 1 101 ? -9.556 0.626 7.863 1.00 93.31 101 TYR A C 1
ATOM 780 O O . TYR A 1 101 ? -10.053 0.717 8.983 1.00 93.31 101 TYR A O 1
ATOM 788 N N . ASP A 1 102 ? -10.165 -0.001 6.856 1.00 92.56 102 ASP A N 1
ATOM 789 C CA . ASP A 1 102 ? -11.519 -0.559 6.926 1.00 92.56 102 ASP A CA 1
ATOM 790 C C . ASP A 1 102 ? -11.620 -1.678 7.964 1.00 92.56 102 ASP A C 1
ATOM 792 O O . ASP A 1 102 ? -12.537 -1.687 8.784 1.00 92.56 102 ASP A O 1
ATOM 796 N N . VAL A 1 103 ? -10.630 -2.574 8.003 1.00 91.94 103 VAL A N 1
ATOM 797 C CA . VAL A 1 103 ? -10.531 -3.609 9.041 1.00 91.94 103 VAL A CA 1
ATOM 798 C C . VAL A 1 103 ? -10.351 -2.969 10.419 1.00 91.94 103 VAL A C 1
ATOM 800 O O . VAL A 1 103 ? -11.001 -3.364 11.382 1.00 91.94 103 VAL A O 1
ATOM 803 N N . GLY A 1 104 ? -9.513 -1.940 10.541 1.00 90.50 104 GLY A N 1
ATOM 804 C CA . GLY A 1 104 ? -9.354 -1.207 11.795 1.00 90.50 104 GLY A CA 1
ATOM 805 C C . GLY A 1 104 ? -10.655 -0.573 12.300 1.00 90.50 104 GLY A C 1
ATOM 806 O O . GLY A 1 104 ? -10.935 -0.603 13.503 1.00 90.50 104 GLY A O 1
ATOM 807 N N . MET A 1 105 ? -11.461 -0.037 11.381 1.00 90.94 105 MET A N 1
ATOM 808 C CA . MET A 1 105 ? -12.794 0.488 11.671 1.00 90.94 105 MET A CA 1
ATOM 809 C C . MET A 1 105 ? -13.747 -0.625 12.110 1.00 90.94 105 MET A C 1
ATOM 811 O O . MET A 1 105 ? -14.430 -0.438 13.115 1.00 90.94 105 MET A O 1
ATOM 815 N N . ALA A 1 106 ? -13.693 -1.799 11.470 1.00 90.31 106 ALA A N 1
ATOM 816 C CA . ALA A 1 106 ? -14.485 -2.974 11.844 1.00 90.31 106 ALA A CA 1
ATOM 817 C C . ALA A 1 106 ? -14.249 -3.448 13.285 1.00 90.31 106 ALA A C 1
ATOM 819 O O . ALA A 1 106 ? -15.158 -3.889 13.985 1.00 90.31 106 ALA A O 1
ATOM 820 N N . TYR A 1 107 ? -13.022 -3.304 13.790 1.00 87.81 107 TYR A N 1
ATOM 821 C CA . TYR A 1 107 ? -12.700 -3.604 15.188 1.00 87.81 107 TYR A CA 1
ATOM 822 C C . TYR A 1 107 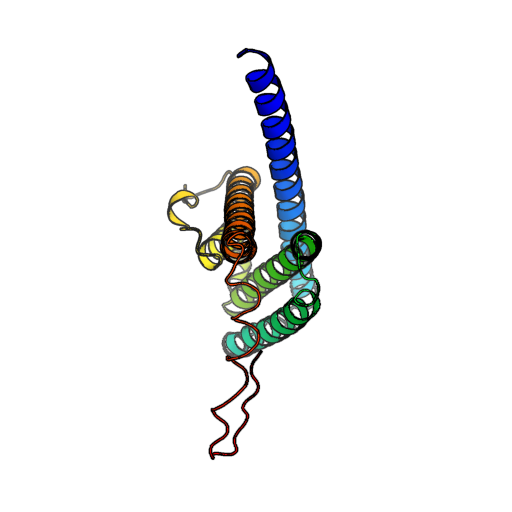? -13.036 -2.466 16.169 1.00 87.81 107 TYR A C 1
ATOM 824 O O . TYR A 1 107 ? -12.680 -2.554 17.350 1.00 87.81 107 TYR A O 1
ATOM 832 N N . GLY A 1 108 ? -13.684 -1.389 15.712 1.00 84.50 108 GLY A N 1
ATOM 833 C CA . GLY A 1 108 ? -14.000 -0.212 16.521 1.00 84.50 108 GLY A CA 1
ATOM 834 C C . GLY A 1 108 ? -12.758 0.562 16.973 1.00 84.50 108 GLY A C 1
ATOM 835 O O . GLY A 1 108 ? -12.791 1.273 17.979 1.00 84.50 108 GLY A O 1
ATOM 836 N N . LYS A 1 109 ? -11.625 0.418 16.272 1.00 84.00 109 LYS A N 1
ATOM 837 C CA . LYS A 1 109 ? -10.341 1.038 16.643 1.00 84.00 109 LYS A CA 1
ATOM 838 C C . LYS A 1 109 ? -10.151 2.433 16.045 1.00 84.00 109 LYS A C 1
ATOM 840 O O . LYS A 1 109 ? -9.021 2.902 15.968 1.00 84.00 109 LYS A O 1
ATOM 845 N N . SER A 1 110 ? -11.232 3.138 15.710 1.00 78.06 110 SER A N 1
ATOM 846 C CA . SER A 1 110 ? -11.206 4.478 15.096 1.00 78.06 110 SER A CA 1
ATOM 847 C C . SER A 1 110 ? -10.317 5.485 15.842 1.00 78.06 110 SER A C 1
ATOM 849 O O . SER A 1 110 ? -9.553 6.212 15.219 1.00 78.06 110 SER A O 1
ATOM 851 N N . LYS A 1 111 ? -10.324 5.468 17.183 1.00 75.00 111 LYS A N 1
ATOM 852 C CA . LYS A 1 111 ? -9.483 6.344 18.029 1.00 75.00 111 LYS A CA 1
ATOM 853 C C . LYS A 1 111 ? -7.993 5.980 18.038 1.00 75.00 111 LYS A C 1
ATOM 855 O O . LYS A 1 111 ? -7.166 6.782 18.459 1.00 75.00 111 LYS A O 1
ATOM 860 N N . VAL A 1 112 ? -7.663 4.756 17.638 1.00 74.81 112 VAL A N 1
ATOM 861 C CA . VAL A 1 112 ? -6.306 4.194 17.666 1.00 74.81 112 VAL A CA 1
ATOM 862 C C . VAL A 1 112 ? -5.727 4.102 16.249 1.00 74.81 112 VAL A C 1
ATOM 864 O O . VAL A 1 112 ? -4.531 3.888 16.101 1.00 74.81 112 VAL A O 1
ATOM 867 N N . LEU A 1 113 ? -6.528 4.324 15.199 1.00 80.38 113 LEU A N 1
ATOM 868 C CA . LEU A 1 113 ? -6.087 4.363 13.801 1.00 80.38 113 LEU A CA 1
ATOM 869 C C . LEU A 1 113 ? -5.271 5.624 13.492 1.00 80.38 113 LEU A C 1
ATOM 871 O O . LEU A 1 113 ? -5.694 6.534 12.785 1.00 80.38 113 LEU A O 1
ATOM 875 N N . ASN A 1 114 ? -4.057 5.661 14.030 1.00 81.81 114 ASN A N 1
ATOM 876 C CA . ASN A 1 114 ? -3.069 6.682 13.731 1.00 81.81 114 ASN A CA 1
ATOM 877 C C . ASN A 1 114 ? -2.247 6.297 12.499 1.00 81.81 114 ASN A C 1
ATOM 879 O O . ASN A 1 114 ? -2.006 5.118 12.227 1.00 81.81 114 ASN A O 1
ATOM 883 N N . LYS A 1 115 ? -1.725 7.316 11.809 1.00 80.31 115 LYS A N 1
ATOM 884 C CA . LYS A 1 115 ? -0.832 7.161 10.649 1.00 80.31 115 LYS A CA 1
ATOM 885 C C . LYS A 1 115 ? 0.345 6.219 10.929 1.00 80.31 115 LYS A C 1
ATOM 887 O O . LYS A 1 115 ? 0.712 5.430 10.072 1.00 80.31 115 LYS A O 1
ATOM 892 N N . GLU A 1 116 ? 0.902 6.274 12.137 1.00 77.81 116 GLU A N 1
ATOM 893 C CA . GLU A 1 116 ? 2.040 5.453 12.576 1.00 77.81 116 GLU A CA 1
ATOM 894 C C . GLU A 1 116 ? 1.686 3.965 12.702 1.00 77.81 116 GLU A C 1
ATOM 896 O O . GLU A 1 116 ? 2.472 3.099 12.325 1.00 77.81 116 GLU A O 1
ATOM 901 N N . LEU A 1 117 ? 0.485 3.655 13.197 1.00 83.38 117 LEU A N 1
ATOM 902 C CA . LEU A 1 117 ? 0.031 2.273 13.325 1.00 83.38 117 LEU A CA 1
ATOM 903 C C . LEU A 1 117 ? -0.308 1.683 11.962 1.00 83.38 117 LEU A C 1
ATOM 905 O O . LEU A 1 117 ? 0.092 0.562 11.669 1.00 83.38 117 LEU A O 1
ATOM 909 N N . ILE A 1 118 ? -0.975 2.452 11.100 1.00 87.06 118 ILE A N 1
ATOM 910 C CA . ILE A 1 118 ? -1.309 1.982 9.753 1.00 87.06 118 ILE A CA 1
ATOM 911 C C . ILE A 1 118 ? -0.043 1.815 8.908 1.00 87.06 118 ILE A C 1
ATOM 913 O O . ILE A 1 118 ? 0.083 0.807 8.218 1.00 87.06 118 ILE A O 1
ATOM 917 N N . SER A 1 119 ? 0.930 2.731 8.993 1.00 83.19 119 SER A N 1
ATOM 918 C CA . SER A 1 119 ? 2.209 2.567 8.290 1.00 83.19 119 SER A CA 1
ATOM 919 C C . SER A 1 119 ? 3.023 1.392 8.841 1.00 83.19 119 SER A C 1
ATOM 921 O O . SER A 1 119 ? 3.651 0.672 8.066 1.00 83.19 119 SER A O 1
ATOM 923 N N . GLY A 1 120 ? 2.950 1.138 10.153 1.00 80.69 120 GLY A N 1
ATOM 924 C CA . GLY A 1 120 ? 3.532 -0.036 10.804 1.00 80.69 120 GLY A CA 1
ATOM 925 C C . GLY A 1 120 ? 2.904 -1.367 10.378 1.00 80.69 120 GLY A C 1
ATOM 926 O O . GLY A 1 120 ? 3.618 -2.339 10.128 1.00 80.69 120 GLY A O 1
ATOM 927 N N . ILE A 1 121 ? 1.580 -1.417 10.241 1.00 85.62 121 ILE A N 1
ATOM 928 C CA . ILE A 1 121 ? 0.877 -2.601 9.729 1.00 85.62 121 ILE A CA 1
ATOM 929 C C . ILE A 1 121 ? 1.190 -2.790 8.244 1.00 85.62 121 ILE A C 1
ATOM 931 O O . ILE A 1 121 ? 1.517 -3.903 7.837 1.00 85.62 121 ILE A O 1
ATOM 935 N N . LEU A 1 122 ? 1.165 -1.712 7.452 1.00 86.81 122 LEU A N 1
ATOM 936 C CA . LEU A 1 122 ? 1.492 -1.745 6.027 1.00 86.81 122 LEU A CA 1
ATOM 937 C C . LEU A 1 122 ? 2.884 -2.343 5.807 1.00 86.81 122 LEU A C 1
ATOM 939 O O . LEU A 1 122 ? 3.016 -3.331 5.091 1.00 86.81 122 LEU A O 1
ATOM 943 N N . ILE A 1 123 ? 3.914 -1.820 6.474 1.00 80.06 123 ILE A N 1
ATOM 944 C CA . ILE A 1 123 ? 5.279 -2.326 6.293 1.00 80.06 123 ILE A CA 1
ATOM 945 C C . ILE A 1 123 ? 5.429 -3.787 6.739 1.00 80.06 123 ILE A C 1
ATOM 947 O O . ILE A 1 123 ? 6.073 -4.575 6.045 1.00 80.06 123 ILE A O 1
ATOM 951 N N . SER A 1 124 ? 4.779 -4.164 7.845 1.00 81.25 124 SER A N 1
ATOM 952 C CA . SER A 1 124 ? 4.756 -5.546 8.330 1.00 81.25 124 SER A CA 1
ATOM 953 C C . SER A 1 124 ? 4.106 -6.485 7.308 1.00 81.25 124 SER A C 1
ATOM 955 O O . SER A 1 124 ? 4.667 -7.530 6.980 1.00 81.25 124 SER A O 1
ATOM 957 N N . SER A 1 125 ? 2.969 -6.076 6.732 1.00 81.94 125 SER A N 1
ATOM 958 C CA . SER A 1 125 ? 2.239 -6.848 5.717 1.00 81.94 125 SER A CA 1
ATOM 959 C C . SER A 1 125 ? 3.034 -7.045 4.424 1.00 81.94 125 SER A C 1
ATOM 961 O O . SER A 1 125 ? 2.888 -8.062 3.755 1.00 81.94 125 SER A O 1
ATOM 963 N N . MET A 1 126 ? 3.946 -6.123 4.107 1.00 75.88 126 MET A N 1
ATOM 964 C CA . MET A 1 126 ? 4.834 -6.217 2.945 1.00 75.88 126 MET A CA 1
ATOM 965 C C . MET A 1 126 ? 6.057 -7.124 3.190 1.00 75.88 126 MET A C 1
ATOM 967 O O . MET A 1 126 ? 6.949 -7.201 2.345 1.00 75.88 126 MET A O 1
ATOM 971 N N . GLY A 1 127 ? 6.140 -7.801 4.343 1.00 70.81 127 GLY A N 1
ATOM 972 C CA . GLY A 1 127 ? 7.259 -8.679 4.707 1.00 70.81 127 GLY A CA 1
ATOM 973 C C . GLY A 1 127 ? 8.540 -7.924 5.075 1.00 70.81 127 GLY A C 1
ATOM 974 O O . GLY A 1 127 ? 9.606 -8.516 5.244 1.00 70.81 127 GLY A O 1
ATOM 975 N N . VAL A 1 128 ? 8.457 -6.601 5.208 1.00 67.38 128 VAL A N 1
ATOM 976 C CA . VAL A 1 128 ? 9.560 -5.761 5.649 1.00 67.38 128 VAL A CA 1
ATOM 977 C C . VAL A 1 128 ? 9.505 -5.734 7.178 1.00 67.38 128 VAL A C 1
ATOM 979 O O . VAL A 1 128 ? 8.678 -5.040 7.760 1.00 67.38 128 VAL A O 1
ATOM 982 N N . GLY A 1 129 ? 10.377 -6.500 7.843 1.00 60.56 129 GLY A N 1
ATOM 983 C CA . GLY A 1 129 ? 10.350 -6.668 9.303 1.00 60.56 129 GLY A CA 1
ATOM 984 C C . GLY A 1 129 ? 10.133 -5.354 10.066 1.00 60.56 129 GLY A C 1
ATOM 985 O O . GLY A 1 129 ? 10.977 -4.449 10.022 1.00 60.56 129 GLY A O 1
ATOM 986 N N . ALA A 1 130 ? 8.998 -5.266 10.763 1.00 58.25 130 ALA A N 1
ATOM 987 C CA . ALA A 1 130 ? 8.518 -4.041 11.396 1.00 58.25 130 ALA A CA 1
ATOM 988 C C . ALA A 1 130 ? 9.396 -3.598 12.585 1.00 58.25 130 ALA A C 1
ATOM 990 O O . ALA A 1 130 ? 9.510 -2.408 12.871 1.00 58.25 130 ALA A O 1
ATOM 991 N N . GLY A 1 131 ? 10.104 -4.540 13.220 1.00 53.66 131 GLY A N 1
ATOM 992 C CA . GLY A 1 131 ? 10.913 -4.302 14.424 1.00 53.66 131 GLY A CA 1
ATOM 993 C C . GLY A 1 131 ? 12.123 -3.375 14.251 1.00 53.66 131 GLY A C 1
ATOM 994 O O . GLY A 1 131 ? 12.603 -2.824 15.231 1.00 53.66 131 GLY A O 1
ATOM 995 N N . SER A 1 132 ? 12.597 -3.141 13.022 1.00 54.91 132 SER A N 1
ATOM 996 C CA . SER A 1 132 ? 13.717 -2.209 12.766 1.00 54.91 132 SER A CA 1
ATOM 997 C C . SER A 1 132 ? 13.273 -0.753 12.554 1.00 54.91 132 SER A C 1
ATOM 999 O O . SER A 1 132 ? 14.110 0.146 12.539 1.00 54.91 132 SER A O 1
ATOM 1001 N N . LEU A 1 133 ? 11.968 -0.507 12.384 1.00 55.16 133 LEU A N 1
ATOM 1002 C CA . LEU A 1 133 ? 11.405 0.822 12.104 1.00 55.16 133 LEU A CA 1
ATOM 1003 C C . LEU A 1 133 ? 10.346 1.258 13.125 1.00 55.16 133 LEU A C 1
ATOM 1005 O O . LEU A 1 133 ? 10.144 2.456 13.307 1.00 55.16 133 LEU A O 1
ATOM 1009 N N . LEU A 1 134 ? 9.723 0.307 13.823 1.00 54.28 134 LEU A N 1
ATOM 1010 C CA . LEU A 1 134 ? 8.756 0.539 14.891 1.00 54.28 134 LEU A CA 1
ATOM 1011 C C . LEU A 1 134 ? 9.432 0.494 16.265 1.00 54.28 134 LEU A C 1
ATOM 1013 O O . LEU A 1 134 ? 9.145 -0.370 17.088 1.00 54.28 134 LEU A O 1
ATOM 1017 N N . ILE A 1 135 ? 10.325 1.443 16.539 1.00 53.81 135 ILE A N 1
ATOM 1018 C CA . ILE A 1 135 ? 10.671 1.748 17.931 1.00 53.81 135 ILE A CA 1
ATOM 1019 C C . ILE A 1 135 ? 9.546 2.651 18.442 1.00 53.81 135 ILE A C 1
ATOM 1021 O O . ILE A 1 135 ? 9.593 3.866 18.251 1.00 53.81 135 ILE A O 1
ATOM 1025 N N . MET A 1 136 ? 8.496 2.062 19.026 1.00 52.47 136 MET A N 1
ATOM 1026 C CA . MET A 1 136 ? 7.432 2.815 19.703 1.00 52.47 136 MET A CA 1
ATOM 1027 C C . MET A 1 136 ? 8.027 3.529 20.924 1.00 52.47 136 MET A C 1
ATOM 1029 O O . MET A 1 136 ? 8.031 2.997 22.029 1.00 52.47 136 MET A O 1
ATOM 1033 N N . HIS A 1 137 ? 8.540 4.745 20.736 1.00 45.09 137 HIS A N 1
ATOM 1034 C CA . HIS A 1 137 ? 8.746 5.673 21.844 1.00 45.09 137 HIS A CA 1
ATOM 1035 C C . HIS A 1 137 ? 7.381 6.256 22.208 1.00 45.09 137 HIS A C 1
ATOM 1037 O O . HIS A 1 137 ? 6.832 7.112 21.511 1.00 45.09 137 HIS A O 1
ATOM 1043 N N . GLY A 1 138 ? 6.789 5.698 23.260 1.00 48.84 138 GLY A N 1
ATOM 1044 C CA . GLY A 1 138 ? 5.397 5.902 23.624 1.00 48.84 138 GLY A CA 1
ATOM 1045 C C . GLY A 1 138 ? 5.074 7.278 24.186 1.00 48.84 138 GLY A C 1
ATOM 1046 O O . GLY A 1 138 ? 4.813 7.352 25.376 1.00 48.84 138 GLY A O 1
ATOM 1047 N N . ASN A 1 139 ? 5.011 8.328 23.350 1.00 52.44 139 ASN A N 1
ATOM 1048 C CA . ASN A 1 139 ? 3.866 9.255 23.435 1.00 52.44 139 ASN A CA 1
ATOM 1049 C C . ASN A 1 139 ? 3.726 10.382 22.404 1.00 52.44 139 ASN A C 1
ATOM 1051 O O . ASN A 1 139 ? 2.777 11.145 22.546 1.00 52.44 139 ASN A O 1
ATOM 1055 N N . LYS A 1 140 ? 4.584 10.528 21.393 1.00 56.59 140 LYS A N 1
ATOM 1056 C CA . LYS A 1 140 ? 4.402 11.384 20.193 1.00 56.59 140 LYS A CA 1
ATOM 1057 C C . LYS A 1 140 ? 5.776 11.547 19.543 1.00 56.59 140 LYS A C 1
ATOM 1059 O O . LYS A 1 140 ? 6.785 11.427 20.227 1.00 56.59 140 LYS A O 1
ATOM 1064 N N . ILE A 1 141 ? 5.780 11.966 18.275 1.00 46.31 141 ILE A N 1
ATOM 1065 C CA . ILE A 1 141 ? 6.930 12.481 17.505 1.00 46.31 141 ILE A CA 1
ATOM 1066 C C . ILE A 1 141 ? 7.610 11.393 16.658 1.00 46.31 141 ILE A C 1
ATOM 1068 O O . ILE A 1 141 ? 8.589 10.785 17.069 1.00 46.31 141 ILE A O 1
ATOM 1072 N N . LEU A 1 142 ? 7.107 11.178 15.431 1.00 52.88 142 LEU A N 1
ATOM 1073 C CA . LEU A 1 142 ? 7.819 11.416 14.154 1.00 52.88 142 LEU A CA 1
ATOM 1074 C C . LEU A 1 142 ? 7.000 10.894 12.941 1.00 52.88 142 LEU A C 1
ATOM 1076 O O . LEU A 1 142 ? 7.541 10.225 12.062 1.00 52.88 142 LEU A O 1
ATOM 1080 N N . VAL A 1 143 ? 5.710 11.243 12.836 1.00 55.66 143 VAL A N 1
ATOM 1081 C CA . VAL A 1 143 ? 4.780 10.764 11.782 1.00 55.66 143 VAL A CA 1
ATOM 1082 C C . VAL A 1 143 ? 5.373 10.830 10.368 1.00 55.66 143 VAL A C 1
ATOM 1084 O O . VAL A 1 143 ? 5.315 9.856 9.619 1.00 55.66 143 VAL A O 1
ATOM 1087 N N . LYS A 1 144 ? 6.004 11.958 10.012 1.00 56.81 144 LYS A N 1
ATOM 1088 C CA . LYS A 1 144 ? 6.591 12.156 8.679 1.00 56.81 144 LYS A CA 1
ATOM 1089 C C . LYS A 1 144 ? 7.933 11.439 8.513 1.00 56.81 144 LYS A C 1
ATOM 1091 O O . LYS A 1 144 ? 8.199 10.894 7.453 1.00 56.81 144 LYS A O 1
ATOM 1096 N N . ARG A 1 145 ? 8.786 11.402 9.546 1.00 61.84 145 ARG A N 1
ATOM 1097 C CA . ARG A 1 145 ? 10.138 10.818 9.438 1.00 61.84 145 ARG A CA 1
ATOM 1098 C C . ARG A 1 145 ? 10.113 9.289 9.500 1.00 61.84 145 ARG A C 1
ATOM 1100 O O . ARG A 1 145 ? 10.879 8.655 8.783 1.00 61.84 145 ARG A O 1
ATOM 1107 N N . VAL A 1 146 ? 9.240 8.705 10.321 1.00 65.56 146 VAL A N 1
ATOM 1108 C CA . VAL A 1 146 ? 9.080 7.245 10.433 1.00 65.56 146 VAL A CA 1
ATOM 1109 C C . VAL A 1 146 ? 8.436 6.694 9.167 1.00 65.56 146 VAL A C 1
ATOM 1111 O O . VAL A 1 146 ? 9.004 5.804 8.538 1.00 65.56 146 VAL A O 1
ATOM 1114 N N . SER A 1 147 ? 7.326 7.292 8.728 1.00 67.88 147 SER A N 1
ATOM 1115 C CA . SER A 1 147 ? 6.642 6.862 7.505 1.00 67.88 147 SER A CA 1
ATOM 1116 C C . SER A 1 147 ? 7.530 7.040 6.265 1.00 67.88 147 SER A C 1
ATOM 1118 O O . SER A 1 147 ? 7.540 6.183 5.392 1.00 67.88 147 SER A O 1
ATOM 1120 N N . LEU A 1 148 ? 8.376 8.079 6.209 1.00 74.38 148 LEU A N 1
ATOM 1121 C CA . LEU A 1 148 ? 9.286 8.276 5.075 1.00 74.38 148 LEU A CA 1
ATOM 1122 C C . LEU A 1 148 ? 10.322 7.152 4.981 1.00 74.38 148 LEU A C 1
ATOM 1124 O O . LEU A 1 148 ? 10.550 6.629 3.897 1.00 74.38 148 LEU A O 1
ATOM 1128 N N . ARG A 1 149 ? 10.905 6.730 6.111 1.00 75.38 149 ARG A N 1
ATOM 1129 C CA . ARG A 1 149 ? 11.835 5.588 6.135 1.00 75.38 149 ARG A CA 1
ATOM 1130 C C . ARG A 1 149 ? 11.147 4.278 5.760 1.00 75.38 149 ARG A C 1
ATOM 1132 O O . ARG A 1 149 ? 11.754 3.442 5.096 1.00 75.38 149 ARG A O 1
ATOM 1139 N N . VAL A 1 150 ? 9.889 4.108 6.172 1.00 75.38 150 VAL A N 1
ATOM 1140 C CA . VAL A 1 150 ? 9.053 2.970 5.770 1.00 75.38 150 VAL A CA 1
ATOM 1141 C C . VAL A 1 150 ? 8.933 2.921 4.247 1.00 75.38 150 VAL A C 1
ATOM 1143 O O . VAL A 1 150 ? 9.277 1.905 3.644 1.00 75.38 150 VAL A O 1
ATOM 1146 N N . PHE A 1 151 ? 8.557 4.034 3.613 1.00 79.88 151 PHE A N 1
ATOM 1147 C CA . PHE A 1 151 ? 8.423 4.100 2.157 1.00 79.88 151 PHE A CA 1
ATOM 1148 C C . PHE A 1 151 ? 9.759 3.965 1.426 1.00 79.88 151 PHE A C 1
ATOM 1150 O O . PHE A 1 151 ? 9.828 3.236 0.442 1.00 79.88 151 PHE A O 1
ATOM 1157 N N . GLN A 1 152 ? 10.843 4.551 1.938 1.00 83.06 152 GLN A N 1
ATOM 1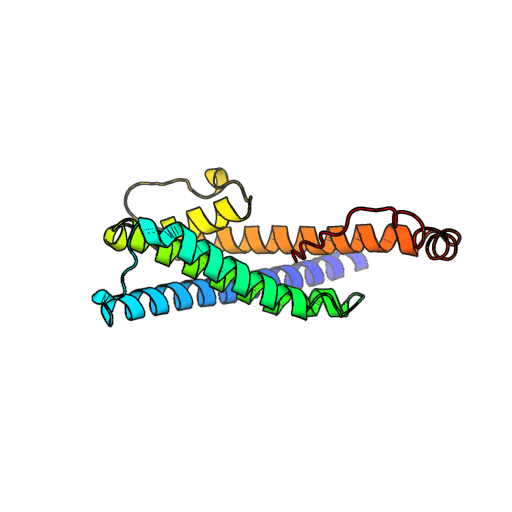158 C CA . GLN A 1 152 ? 12.188 4.353 1.384 1.00 83.06 152 GLN A CA 1
ATOM 1159 C C . GLN A 1 152 ? 12.593 2.873 1.374 1.00 83.06 152 GLN A C 1
ATOM 1161 O O . GLN A 1 152 ? 13.170 2.402 0.392 1.00 83.06 152 GLN A O 1
ATOM 1166 N N . LYS A 1 153 ? 12.266 2.126 2.439 1.00 80.12 153 LYS A N 1
ATOM 1167 C CA . LYS A 1 153 ? 12.559 0.690 2.553 1.00 80.12 153 LYS A CA 1
ATOM 1168 C C . LYS A 1 153 ? 11.679 -0.151 1.630 1.00 80.12 153 LYS A C 1
ATOM 1170 O O . LYS A 1 153 ? 12.184 -1.081 1.008 1.00 80.12 153 LYS A O 1
ATOM 1175 N N . ILE A 1 154 ? 10.399 0.201 1.503 1.00 78.81 154 ILE A N 1
ATOM 1176 C CA . ILE A 1 154 ? 9.482 -0.404 0.527 1.00 78.81 154 ILE A CA 1
ATOM 1177 C C . ILE A 1 154 ? 10.024 -0.203 -0.892 1.00 78.81 154 ILE A C 1
ATOM 1179 O O . ILE A 1 154 ? 10.171 -1.167 -1.634 1.00 78.81 154 ILE A O 1
ATOM 1183 N N . ILE A 1 155 ? 10.402 1.026 -1.245 1.00 82.56 155 ILE A N 1
ATOM 1184 C CA . ILE A 1 155 ? 10.962 1.357 -2.558 1.00 82.56 155 ILE A CA 1
ATOM 1185 C C . ILE A 1 155 ? 12.271 0.608 -2.805 1.00 82.56 155 ILE A C 1
ATOM 1187 O O . ILE A 1 155 ? 12.441 0.031 -3.873 1.00 82.56 155 ILE A O 1
ATOM 1191 N N . GLY A 1 156 ? 13.169 0.551 -1.818 1.00 81.81 156 GLY A N 1
ATOM 1192 C CA . GLY A 1 156 ? 14.411 -0.218 -1.924 1.00 81.81 156 GLY A CA 1
ATOM 1193 C C . GLY A 1 156 ? 14.161 -1.716 -2.132 1.00 81.81 156 GLY A C 1
ATOM 1194 O O . GLY A 1 156 ? 14.826 -2.348 -2.949 1.00 81.81 156 GLY A O 1
ATOM 1195 N N . MET A 1 157 ? 13.161 -2.283 -1.451 1.00 77.88 157 MET A N 1
ATOM 1196 C CA . MET A 1 157 ? 12.755 -3.676 -1.651 1.00 77.88 157 MET A CA 1
ATOM 1197 C C . MET A 1 157 ? 12.175 -3.906 -3.051 1.00 77.88 157 MET A C 1
ATOM 1199 O O . MET A 1 157 ? 12.535 -4.890 -3.696 1.00 77.88 157 MET A O 1
ATOM 1203 N N . LEU A 1 158 ? 11.294 -3.022 -3.523 1.00 76.06 158 LEU A N 1
ATOM 1204 C CA . LEU A 1 158 ? 10.689 -3.111 -4.854 1.00 76.06 158 LEU A CA 1
ATOM 1205 C C . LEU A 1 158 ? 11.748 -2.985 -5.950 1.00 76.06 158 LEU A C 1
ATOM 1207 O O . LEU A 1 158 ? 11.782 -3.810 -6.858 1.00 76.06 158 LEU A O 1
ATOM 1211 N N . ALA A 1 159 ? 12.665 -2.025 -5.818 1.00 75.50 159 ALA A N 1
ATOM 1212 C CA . ALA A 1 159 ? 13.812 -1.881 -6.707 1.00 75.50 159 ALA A CA 1
ATOM 1213 C C . ALA A 1 159 ? 14.668 -3.157 -6.711 1.00 75.50 159 ALA A C 1
ATOM 1215 O O . ALA A 1 159 ? 15.001 -3.675 -7.773 1.00 75.50 159 ALA A O 1
ATOM 1216 N N . GLY A 1 160 ? 14.946 -3.731 -5.535 1.00 77.31 160 GLY A N 1
ATOM 1217 C CA . GLY A 1 160 ? 15.653 -5.006 -5.416 1.00 77.31 160 GLY A CA 1
ATOM 1218 C C . GLY A 1 160 ? 14.928 -6.167 -6.104 1.00 77.31 160 GLY A C 1
ATOM 1219 O O . GLY A 1 160 ? 15.565 -6.955 -6.796 1.00 77.31 160 GLY A O 1
ATOM 1220 N N . ARG A 1 161 ? 13.600 -6.263 -5.965 1.00 72.50 161 ARG A N 1
ATOM 1221 C CA . ARG A 1 161 ? 12.765 -7.294 -6.609 1.00 72.50 161 ARG A CA 1
ATOM 1222 C C . ARG A 1 161 ? 12.757 -7.150 -8.129 1.00 72.50 161 ARG A C 1
ATOM 1224 O O . ARG A 1 161 ? 12.952 -8.149 -8.813 1.00 72.50 161 ARG A O 1
ATOM 1231 N N . ILE A 1 162 ? 12.589 -5.931 -8.642 1.00 70.56 162 ILE A N 1
ATOM 1232 C CA . ILE A 1 162 ? 12.625 -5.635 -10.082 1.00 70.56 162 ILE A CA 1
ATOM 1233 C C . ILE A 1 162 ? 14.002 -5.988 -10.650 1.00 70.56 162 ILE A C 1
ATOM 1235 O O . ILE A 1 162 ? 14.085 -6.712 -11.639 1.00 70.56 162 ILE A O 1
ATOM 1239 N N . THR A 1 163 ? 15.086 -5.583 -9.984 1.00 67.62 163 THR A N 1
ATOM 1240 C CA . THR A 1 163 ? 16.455 -5.936 -10.387 1.00 67.62 163 THR A CA 1
ATOM 1241 C C . THR A 1 163 ? 16.689 -7.446 -10.331 1.00 67.62 163 THR A C 1
ATOM 1243 O O . THR A 1 163 ? 17.251 -8.012 -11.262 1.00 67.62 163 THR A O 1
ATOM 1246 N N . GLN A 1 164 ? 16.216 -8.142 -9.292 1.00 68.44 164 GLN A N 1
ATOM 1247 C CA . GLN A 1 164 ? 16.294 -9.607 -9.219 1.00 68.44 164 GLN A CA 1
ATOM 1248 C C . GLN A 1 164 ? 15.496 -10.287 -10.333 1.00 68.44 164 GLN A C 1
ATOM 1250 O O . GLN A 1 164 ? 15.948 -11.289 -10.880 1.00 68.44 164 GLN A O 1
ATOM 1255 N N . GLN A 1 165 ? 14.320 -9.764 -10.678 1.00 65.31 165 GLN A N 1
ATOM 1256 C CA . GLN A 1 165 ? 13.488 -10.290 -11.755 1.00 65.31 165 GLN A CA 1
ATOM 1257 C C . GLN A 1 165 ? 14.132 -10.038 -13.122 1.00 65.31 165 GLN A C 1
ATOM 1259 O O . GLN A 1 165 ? 14.148 -10.940 -13.958 1.00 65.31 165 GLN A O 1
ATOM 1264 N N . ALA A 1 166 ? 14.761 -8.875 -13.311 1.00 61.41 166 ALA A N 1
ATOM 1265 C CA . ALA A 1 166 ? 15.595 -8.581 -14.469 1.00 61.41 166 ALA A CA 1
ATOM 1266 C C . ALA A 1 166 ? 16.765 -9.565 -14.571 1.00 61.41 166 ALA A C 1
ATOM 1268 O O . ALA A 1 166 ? 16.908 -10.221 -15.598 1.00 61.41 166 ALA A O 1
ATOM 1269 N N . LEU A 1 167 ? 17.526 -9.768 -13.491 1.00 60.12 167 LEU A N 1
ATOM 1270 C CA . LEU A 1 167 ? 18.648 -10.712 -13.445 1.00 60.12 167 LEU A CA 1
ATOM 1271 C C . LEU A 1 167 ? 18.208 -12.161 -13.717 1.00 60.12 167 LEU A C 1
ATOM 1273 O O . LEU A 1 167 ? 18.829 -12.843 -14.530 1.00 60.12 167 LEU A O 1
ATOM 1277 N N . LYS A 1 168 ? 17.102 -12.619 -13.114 1.00 60.47 168 LYS A N 1
ATOM 1278 C CA . LYS A 1 168 ? 16.514 -13.944 -13.387 1.00 60.47 168 LYS A CA 1
ATOM 1279 C C . LYS A 1 168 ? 16.063 -14.093 -14.843 1.00 60.47 168 LYS A C 1
ATOM 1281 O O . LYS A 1 168 ? 16.223 -15.168 -15.409 1.00 60.47 168 LYS A O 1
ATOM 1286 N N . SER A 1 169 ? 15.541 -13.030 -15.458 1.00 54.38 169 SER A N 1
ATOM 1287 C CA . SER A 1 169 ? 15.150 -13.024 -16.876 1.00 54.38 169 SER A CA 1
ATOM 1288 C C . SER A 1 169 ? 16.335 -12.910 -17.849 1.00 54.38 169 SER A C 1
ATOM 1290 O O . SER A 1 169 ? 16.210 -13.288 -19.014 1.00 54.38 169 SER A O 1
ATOM 1292 N N . SER A 1 170 ? 17.484 -12.410 -17.382 1.00 47.97 170 SER A N 1
ATOM 1293 C CA . SER A 1 170 ? 18.702 -12.239 -18.181 1.00 47.97 170 SER A CA 1
ATOM 1294 C C . SER A 1 170 ? 19.546 -13.511 -18.260 1.00 47.97 170 SER A C 1
ATOM 1296 O O . SER A 1 170 ? 20.145 -13.766 -19.301 1.00 47.97 170 SER A O 1
ATOM 1298 N N . ILE A 1 171 ? 19.554 -14.355 -17.220 1.00 51.00 171 ILE A N 1
ATOM 1299 C CA . ILE A 1 171 ? 20.344 -15.603 -17.219 1.00 51.00 171 ILE A CA 1
ATOM 1300 C C . ILE A 1 171 ? 19.810 -16.616 -18.251 1.00 51.00 171 ILE A C 1
ATOM 1302 O O . ILE A 1 171 ? 20.590 -17.328 -18.876 1.00 51.00 171 ILE A O 1
ATOM 1306 N N . SER A 1 172 ? 18.501 -16.638 -18.515 1.00 48.34 172 SER A N 1
ATOM 1307 C CA . SER A 1 172 ? 17.886 -17.517 -19.524 1.00 48.34 172 SER A CA 1
ATOM 1308 C C . SER A 1 172 ? 17.903 -16.956 -20.954 1.00 48.34 172 SER A C 1
ATOM 1310 O O . SER A 1 172 ? 17.630 -17.695 -21.897 1.00 48.34 172 SER A O 1
ATOM 1312 N N . LYS A 1 173 ? 18.260 -15.677 -21.142 1.00 55.25 173 LYS A N 1
ATOM 1313 C CA . LYS A 1 173 ? 18.382 -15.032 -22.465 1.00 55.25 173 LYS A CA 1
ATOM 1314 C C . LYS A 1 173 ? 19.822 -14.903 -22.979 1.00 55.25 173 LYS A C 1
ATOM 1316 O O . LYS A 1 173 ? 19.997 -14.528 -24.132 1.00 55.25 173 LYS A O 1
ATOM 1321 N N . TRP A 1 174 ? 20.830 -15.236 -22.166 1.00 48.97 174 TRP A N 1
ATOM 1322 C CA . TRP A 1 174 ? 22.257 -15.072 -22.500 1.00 48.97 174 TRP A CA 1
ATOM 1323 C C . TRP A 1 174 ? 23.113 -16.343 -22.376 1.00 48.97 174 TRP A C 1
ATOM 1325 O O . TRP A 1 174 ? 24.337 -16.253 -22.371 1.00 48.97 174 TRP A O 1
ATOM 1335 N N . LEU A 1 175 ? 22.505 -17.533 -22.358 1.00 43.12 175 LEU A N 1
ATOM 1336 C CA . LEU A 1 175 ? 23.193 -18.738 -22.833 1.00 43.12 175 LEU A CA 1
ATOM 1337 C C . LEU A 1 175 ? 22.786 -18.951 -24.304 1.00 43.12 175 LEU A C 1
ATOM 1339 O O . LEU A 1 175 ? 21.656 -19.395 -24.548 1.00 43.12 175 LEU A O 1
ATOM 1343 N N . PRO A 1 176 ? 23.642 -18.618 -25.295 1.00 47.22 176 PRO A N 1
ATOM 1344 C CA . PRO A 1 176 ? 23.377 -18.926 -26.696 1.00 47.22 176 PRO A CA 1
ATOM 1345 C C . PRO A 1 176 ? 23.343 -20.453 -26.835 1.00 47.22 176 PRO A C 1
ATOM 1347 O O . PRO A 1 176 ? 24.381 -21.106 -26.865 1.00 47.22 176 PRO A O 1
ATOM 1350 N N . GLY A 1 177 ? 22.140 -21.031 -26.815 1.00 55.56 177 GLY A N 1
ATOM 1351 C CA . GLY A 1 177 ? 21.939 -22.475 -26.952 1.00 55.56 177 GLY A CA 1
ATOM 1352 C C . GLY A 1 177 ? 20.674 -23.046 -26.304 1.00 55.56 177 GLY A C 1
ATOM 1353 O O . GLY A 1 177 ? 20.162 -24.041 -26.799 1.00 55.56 177 GLY A O 1
ATOM 1354 N N . VAL A 1 178 ? 20.113 -22.430 -25.252 1.00 56.78 178 VAL A N 1
ATOM 1355 C CA . VAL A 1 178 ? 18.977 -23.037 -24.503 1.00 56.78 178 VAL A CA 1
ATOM 1356 C C . VAL A 1 178 ? 17.634 -22.325 -24.741 1.00 56.78 178 VAL A C 1
ATOM 1358 O O . VAL A 1 178 ? 16.575 -22.876 -24.455 1.00 56.78 178 VAL A O 1
ATOM 1361 N N . GLY A 1 179 ? 17.637 -21.138 -25.354 1.00 46.38 179 GLY A N 1
ATOM 1362 C CA . GLY A 1 179 ? 16.408 -20.381 -25.640 1.00 46.38 179 GLY A CA 1
ATOM 1363 C C . GLY A 1 179 ? 15.515 -20.967 -26.744 1.00 46.38 179 GLY A C 1
ATOM 1364 O O . GLY A 1 179 ? 14.318 -20.709 -26.744 1.00 46.38 179 GLY A O 1
ATOM 1365 N N . ALA A 1 180 ? 16.062 -21.778 -27.654 1.00 48.66 180 ALA A N 1
ATOM 1366 C CA . ALA A 1 180 ? 15.291 -22.412 -28.731 1.00 48.66 180 ALA A CA 1
ATOM 1367 C C . ALA A 1 180 ? 14.880 -23.864 -28.417 1.00 48.66 180 ALA A C 1
ATOM 1369 O O . ALA A 1 180 ? 14.015 -24.411 -29.090 1.00 48.66 180 ALA A O 1
ATOM 1370 N N . ALA A 1 181 ? 15.460 -24.480 -27.381 1.00 51.03 181 ALA A N 1
ATOM 1371 C CA . ALA A 1 181 ? 15.151 -25.857 -26.987 1.00 51.03 181 ALA A CA 1
ATOM 1372 C C . ALA A 1 181 ? 14.079 -25.954 -25.884 1.00 51.03 181 ALA A C 1
ATOM 1374 O O . ALA A 1 181 ? 13.504 -27.019 -25.699 1.00 51.03 181 ALA A O 1
ATOM 1375 N N . ALA A 1 182 ? 13.780 -24.858 -25.173 1.00 47.91 182 ALA A N 1
ATOM 1376 C CA . ALA A 1 182 ? 12.771 -24.841 -24.106 1.00 47.91 182 ALA A CA 1
ATOM 1377 C C . ALA A 1 182 ? 11.352 -24.456 -24.580 1.00 47.91 182 ALA A C 1
ATOM 1379 O O . ALA A 1 182 ? 10.391 -24.635 -23.837 1.00 47.91 182 ALA A O 1
ATOM 1380 N N . MET A 1 183 ? 11.193 -23.953 -25.812 1.00 48.78 183 MET A N 1
ATOM 1381 C CA . MET A 1 183 ? 9.880 -23.667 -26.421 1.00 48.78 183 MET A CA 1
ATOM 1382 C C . MET A 1 183 ? 9.443 -24.766 -27.404 1.00 48.78 183 MET A C 1
ATOM 1384 O O . MET A 1 183 ? 8.846 -24.483 -28.437 1.00 48.78 183 MET A O 1
ATOM 1388 N N . GLY A 1 184 ? 9.761 -26.025 -27.089 1.00 44.09 184 GLY A N 1
ATOM 1389 C CA . GLY A 1 184 ? 9.337 -27.192 -27.871 1.00 44.09 184 GLY A CA 1
ATOM 1390 C C . GLY A 1 184 ? 8.930 -28.416 -27.045 1.00 44.09 184 GLY A C 1
ATOM 1391 O O . GLY A 1 184 ? 8.535 -29.417 -27.627 1.00 44.09 184 GLY A O 1
ATOM 1392 N N . ASN A 1 185 ? 9.020 -28.372 -25.710 1.00 39.97 185 ASN A N 1
ATOM 1393 C CA . ASN A 1 185 ? 8.784 -29.549 -24.862 1.00 39.97 185 ASN A CA 1
ATOM 1394 C C . ASN A 1 185 ? 8.174 -29.253 -23.476 1.00 39.97 185 ASN A C 1
ATOM 1396 O O . ASN A 1 185 ? 8.320 -30.060 -22.563 1.00 39.97 185 ASN A O 1
ATOM 1400 N N . ALA A 1 186 ? 7.454 -28.141 -23.309 1.00 40.53 186 ALA A N 1
ATOM 1401 C CA . ALA A 1 186 ? 6.587 -27.930 -22.138 1.00 40.53 186 ALA A CA 1
ATOM 1402 C C . ALA A 1 186 ? 5.123 -27.630 -22.517 1.00 40.53 186 ALA A C 1
ATOM 1404 O O . ALA A 1 186 ? 4.365 -27.080 -21.722 1.00 40.53 186 ALA A O 1
ATOM 1405 N N . VAL A 1 187 ? 4.726 -28.009 -23.735 1.00 42.31 187 VAL A N 1
ATOM 1406 C CA . VAL A 1 187 ? 3.326 -28.139 -24.153 1.00 42.31 187 VAL A CA 1
ATOM 1407 C C . VAL A 1 187 ? 3.153 -29.563 -24.669 1.00 42.31 187 VAL A C 1
ATOM 1409 O O . VAL A 1 187 ? 3.162 -29.783 -25.870 1.00 42.31 187 VAL A O 1
ATOM 1412 N N . ASP A 1 188 ? 3.128 -30.531 -23.755 1.00 35.41 188 ASP A N 1
ATOM 1413 C CA . ASP A 1 188 ? 2.168 -31.639 -23.776 1.00 35.41 188 ASP A CA 1
ATOM 1414 C C . ASP A 1 188 ? 2.289 -32.477 -22.489 1.00 35.41 188 ASP A C 1
ATOM 1416 O O . ASP A 1 188 ? 3.351 -32.544 -21.874 1.00 35.41 188 ASP A O 1
ATOM 1420 N N . LEU A 1 189 ? 1.193 -33.144 -22.135 1.00 33.41 189 LEU A N 1
ATOM 1421 C CA . LEU A 1 189 ? 0.995 -34.090 -21.033 1.00 33.41 189 LEU A CA 1
ATOM 1422 C C . LEU A 1 189 ? 0.878 -33.511 -19.615 1.00 33.41 189 LEU A C 1
ATOM 1424 O O . LEU A 1 189 ? 1.713 -33.714 -18.736 1.00 33.41 189 LEU A O 1
ATOM 1428 N N . SER A 1 190 ? -0.303 -32.960 -19.337 1.00 32.03 190 SER A N 1
ATOM 1429 C CA . SER A 1 190 ? -1.211 -33.595 -18.364 1.00 32.03 190 SER A CA 1
ATOM 1430 C C . SER A 1 190 ? -2.666 -33.229 -18.680 1.00 32.03 190 SER A C 1
ATOM 1432 O O . SER A 1 190 ? -3.360 -32.609 -17.881 1.00 32.03 190 SER A O 1
ATOM 1434 N N . ILE A 1 191 ? -3.139 -33.622 -19.868 1.00 38.69 191 ILE A N 1
ATOM 1435 C CA . ILE A 1 191 ? -4.562 -33.919 -20.062 1.00 38.69 191 ILE A CA 1
ATOM 1436 C C . ILE A 1 191 ? -4.706 -35.421 -19.818 1.00 38.69 191 ILE A C 1
ATOM 1438 O O . ILE A 1 191 ? -4.482 -36.232 -20.709 1.00 38.69 191 ILE A O 1
ATOM 1442 N N . SER A 1 192 ? -5.046 -35.789 -18.587 1.00 36.06 192 SER A N 1
ATOM 1443 C CA . SER A 1 192 ? -5.738 -37.045 -18.309 1.00 36.06 192 SER A CA 1
ATOM 1444 C C . SER A 1 192 ? -6.631 -36.848 -17.090 1.00 36.06 192 SER A C 1
ATOM 1446 O O . SER A 1 192 ? -6.175 -36.883 -15.954 1.00 36.06 192 SER A O 1
ATOM 1448 N N . THR A 1 193 ? -7.907 -36.627 -17.403 1.00 45.50 193 THR A N 1
ATOM 1449 C CA . THR A 1 193 ? -9.073 -37.136 -16.673 1.00 45.50 193 THR A CA 1
ATOM 1450 C C . THR A 1 193 ? -9.171 -36.777 -15.191 1.00 45.50 193 THR A C 1
ATOM 1452 O O . THR A 1 193 ? -8.920 -37.605 -14.331 1.00 45.50 193 THR A O 1
ATOM 1455 N N . ASP A 1 194 ? -9.622 -35.557 -14.899 1.00 40.44 194 ASP A N 1
ATOM 1456 C CA . ASP A 1 194 ? -10.843 -35.384 -14.101 1.00 40.44 194 ASP A CA 1
ATOM 1457 C C . ASP A 1 194 ? -11.353 -33.940 -14.200 1.00 40.44 194 ASP A C 1
ATOM 1459 O O . ASP A 1 194 ? -10.679 -32.961 -13.878 1.00 40.44 194 ASP A O 1
ATOM 1463 N N . GLY A 1 195 ? -12.562 -33.807 -14.745 1.00 42.09 195 GLY A N 1
ATOM 1464 C CA . GLY A 1 195 ? -13.153 -32.546 -15.175 1.00 42.09 195 GLY A CA 1
ATOM 1465 C C . GLY A 1 195 ? -13.651 -31.661 -14.039 1.00 42.09 195 GLY A C 1
ATOM 1466 O O . GLY A 1 195 ? -14.859 -31.567 -13.833 1.00 42.09 195 GLY A O 1
ATOM 1467 N N . LYS A 1 196 ? -12.748 -30.937 -13.369 1.00 35.78 196 LYS A N 1
ATOM 1468 C CA . LYS A 1 196 ? -13.083 -29.738 -12.579 1.00 35.78 196 LYS A CA 1
ATOM 1469 C C . LYS A 1 196 ? -11.982 -28.681 -12.697 1.00 35.78 196 LYS A C 1
ATOM 1471 O O . LYS A 1 196 ? -11.034 -28.660 -11.921 1.00 35.78 196 LYS A O 1
ATOM 1476 N N . LEU A 1 197 ? -12.146 -27.768 -13.659 1.00 31.53 197 LEU A N 1
ATOM 1477 C CA . LEU A 1 197 ? -11.441 -26.486 -13.654 1.00 31.53 197 LEU A CA 1
ATOM 1478 C C . LEU A 1 197 ? -12.001 -25.637 -12.508 1.00 31.53 197 LEU A C 1
ATOM 1480 O O . LEU A 1 197 ? -13.146 -25.193 -12.564 1.00 31.53 197 LEU A O 1
ATOM 1484 N N . HIS A 1 198 ? -11.179 -25.373 -11.498 1.00 32.38 198 HIS A N 1
ATOM 1485 C CA . HIS A 1 198 ? -11.335 -24.177 -10.684 1.00 32.38 198 HIS A CA 1
ATOM 1486 C C . HIS A 1 198 ? -10.289 -23.179 -11.175 1.00 32.38 198 HIS A C 1
ATOM 1488 O O . HIS A 1 198 ? -9.089 -23.384 -11.008 1.00 32.38 198 HIS A O 1
ATOM 1494 N N . SER A 1 199 ? -10.756 -22.150 -11.880 1.00 37.00 199 SER A N 1
ATOM 1495 C CA . SER A 1 199 ? -9.929 -21.027 -12.301 1.00 37.00 199 SER A CA 1
ATOM 1496 C C . SER A 1 199 ? -9.708 -20.133 -11.088 1.00 37.00 199 SER A C 1
ATOM 1498 O O . SER A 1 199 ? -10.653 -19.557 -10.553 1.00 37.00 199 SER A O 1
ATOM 1500 N N . THR A 1 200 ? -8.464 -20.035 -10.644 1.00 37.75 200 THR A N 1
ATOM 1501 C CA . THR A 1 200 ? -8.018 -18.973 -9.746 1.00 37.75 200 THR A CA 1
ATOM 1502 C C . THR A 1 200 ? -6.843 -18.282 -10.409 1.00 37.75 200 THR A C 1
ATOM 1504 O O . THR A 1 200 ? -5.867 -18.945 -10.767 1.00 37.75 200 THR A O 1
ATOM 1507 N N . CYS A 1 201 ? -7.013 -16.976 -10.618 1.00 33.84 201 CYS A N 1
ATOM 1508 C CA . CYS A 1 201 ? -5.947 -16.028 -10.918 1.00 33.84 201 CYS A CA 1
ATOM 1509 C C . CYS A 1 201 ? -4.811 -16.106 -9.892 1.00 33.84 201 CYS A C 1
ATOM 1511 O O . CYS A 1 201 ? -5.098 -16.448 -8.719 1.00 33.84 201 CYS A O 1
#

Organism: NCBI:txid35837

Radius of gyration: 21.99 Å; chains: 1; bounding box: 66×50×52 Å